Protein AF-A0A7J5EFV9-F1 (afdb_monomer_lite)

Secondary structure (DSSP, 8-state):
------------------TT------------------------------------------PPP-------------------------PPP----TTS-STTTT---SS-TTSSEEEEETTTSHHHHHHHHHHHHTT--EEEE-TT--GGG-S---GGG--TTTTTTEEEEEE--S-----S--HHHHHHHIIIIIHHHHHHHHH-TT-SEEEEEEEGGGS-S-SSSS--TTSPP---SHHHHHHHHHHHHHHHHTTT-GGGEEEEEE-EEE-TT-----HHHHHHHHHHTTPPP---S-TT----EEEHHHHHHHHHHTT-

pLDDT: mean 70.89, std 29.59, range [23.22, 98.44]

Structure (mmCIF, N/CA/C/O backbone):
data_AF-A0A7J5EFV9-F1
#
_entry.id   AF-A0A7J5EFV9-F1
#
loop_
_atom_site.group_PDB
_atom_site.id
_atom_site.type_symbol
_atom_site.label_atom_id
_atom_site.label_alt_id
_atom_site.label_comp_id
_atom_site.label_asym_id
_atom_site.label_entity_id
_atom_site.label_seq_id
_atom_site.pdbx_PDB_ins_code
_atom_site.Cartn_x
_atom_site.Cartn_y
_atom_site.Cartn_z
_atom_site.occupancy
_atom_site.B_iso_or_equiv
_atom_site.auth_seq_id
_atom_site.auth_comp_id
_atom_site.auth_asym_id
_atom_site.auth_atom_id
_atom_site.pdbx_PDB_model_num
ATOM 1 N N . MET A 1 1 ? 59.033 -12.690 -50.437 1.00 34.53 1 MET A N 1
ATOM 2 C CA . MET A 1 1 ? 58.945 -11.219 -50.334 1.00 34.53 1 MET A CA 1
ATOM 3 C C . MET A 1 1 ? 57.551 -10.913 -49.802 1.00 34.53 1 MET A C 1
ATOM 5 O O . MET A 1 1 ? 56.598 -11.152 -50.522 1.00 34.53 1 MET A O 1
ATOM 9 N N . THR A 1 2 ? 57.412 -10.892 -48.467 1.00 30.72 2 THR A N 1
ATOM 10 C CA . THR A 1 2 ? 57.305 -9.685 -47.590 1.00 30.72 2 THR A CA 1
ATOM 11 C C . THR A 1 2 ? 55.866 -9.156 -47.589 1.00 30.72 2 THR A C 1
ATOM 13 O O . THR A 1 2 ? 55.387 -8.820 -48.660 1.00 30.72 2 THR A O 1
ATOM 16 N N . THR A 1 3 ? 55.088 -9.050 -46.507 1.00 30.78 3 THR A N 1
ATOM 17 C CA . THR A 1 3 ? 55.238 -9.123 -45.027 1.00 30.78 3 THR A CA 1
ATOM 18 C C . THR A 1 3 ? 53.790 -9.151 -44.480 1.00 30.78 3 THR A C 1
ATOM 20 O O . THR A 1 3 ? 52.955 -8.432 -45.012 1.00 30.78 3 THR A O 1
ATOM 23 N N . SER A 1 4 ? 53.353 -10.089 -43.632 1.00 26.44 4 SER A N 1
ATOM 24 C CA . SER A 1 4 ? 53.429 -10.116 -42.155 1.00 26.44 4 SER A CA 1
ATOM 25 C C . SER A 1 4 ? 52.964 -8.845 -41.428 1.00 26.44 4 SER A C 1
ATOM 27 O O . SER A 1 4 ? 53.711 -7.872 -41.402 1.00 26.44 4 SER A O 1
ATOM 29 N N . THR A 1 5 ? 51.824 -8.937 -40.727 1.00 30.39 5 THR A N 1
ATOM 30 C CA . THR A 1 5 ? 51.759 -8.624 -39.286 1.00 30.39 5 THR A CA 1
ATOM 31 C C . THR A 1 5 ? 50.617 -9.389 -38.613 1.00 30.39 5 THR A C 1
ATOM 33 O O . THR A 1 5 ? 49.439 -9.155 -38.866 1.00 30.39 5 THR A O 1
ATOM 36 N N . ALA A 1 6 ? 51.004 -10.318 -37.740 1.00 29.59 6 ALA A N 1
ATOM 37 C CA . ALA A 1 6 ? 50.186 -10.847 -36.661 1.00 29.59 6 ALA A CA 1
ATOM 38 C C . ALA A 1 6 ? 50.220 -9.869 -35.473 1.00 29.59 6 ALA A C 1
ATOM 40 O O . ALA A 1 6 ? 51.238 -9.217 -35.241 1.00 29.59 6 ALA A O 1
ATOM 41 N N . GLY A 1 7 ? 49.138 -9.814 -34.700 1.00 26.78 7 GLY A N 1
ATOM 42 C CA . GLY A 1 7 ? 49.089 -9.166 -33.392 1.00 26.78 7 GLY A CA 1
ATOM 43 C C . GLY A 1 7 ? 48.225 -10.006 -32.463 1.00 26.78 7 GLY A C 1
ATOM 44 O O . GLY A 1 7 ? 47.054 -10.236 -32.750 1.00 26.78 7 GLY A O 1
ATOM 45 N N . ALA A 1 8 ? 48.831 -10.510 -31.393 1.00 26.72 8 ALA A N 1
ATOM 46 C CA . ALA A 1 8 ? 48.231 -11.407 -30.424 1.00 26.72 8 ALA A CA 1
ATOM 47 C C . ALA A 1 8 ? 48.329 -10.814 -29.004 1.00 26.72 8 ALA A C 1
ATOM 49 O O . ALA A 1 8 ? 49.346 -10.221 -28.660 1.00 26.72 8 ALA A O 1
ATOM 50 N N . VAL A 1 9 ? 47.300 -11.129 -28.205 1.00 27.39 9 VAL A N 1
ATOM 51 C CA . VAL A 1 9 ? 47.235 -11.297 -26.732 1.00 27.39 9 VAL A CA 1
ATOM 52 C C . VAL A 1 9 ? 47.120 -10.072 -25.797 1.00 27.39 9 VAL A C 1
ATOM 54 O O . VAL A 1 9 ? 47.835 -9.086 -25.920 1.00 27.39 9 VAL A O 1
ATOM 57 N N . MET A 1 10 ? 46.286 -10.313 -24.765 1.00 26.70 10 MET A N 1
ATOM 58 C CA . MET A 1 10 ? 46.045 -9.660 -23.459 1.00 26.70 10 MET A CA 1
ATOM 59 C C . MET A 1 10 ? 44.809 -8.748 -23.448 1.00 26.70 10 MET A C 1
ATOM 61 O O . MET A 1 10 ? 44.767 -7.773 -24.177 1.00 26.70 10 MET A O 1
ATOM 65 N N . GLY A 1 11 ? 43.727 -9.003 -22.705 1.00 24.50 11 GLY A N 1
ATOM 66 C CA . GLY A 1 11 ? 43.543 -9.811 -21.497 1.00 24.50 11 GLY A CA 1
ATOM 67 C C . GLY A 1 11 ? 43.400 -8.894 -20.277 1.00 24.50 11 GLY A C 1
ATOM 68 O O . GLY A 1 11 ? 44.349 -8.184 -19.970 1.00 24.50 11 GLY A O 1
ATOM 69 N N . ALA A 1 12 ? 42.249 -9.006 -19.596 1.00 24.23 12 ALA A N 1
ATOM 70 C CA . ALA A 1 12 ? 41.847 -8.374 -18.325 1.00 24.23 12 ALA A CA 1
ATOM 71 C C . ALA A 1 12 ? 41.363 -6.902 -18.440 1.00 24.23 12 ALA A C 1
ATOM 73 O O . ALA A 1 12 ? 41.952 -6.113 -19.162 1.00 24.23 12 ALA A O 1
ATOM 74 N N . GLU A 1 13 ? 40.265 -6.453 -17.824 1.00 26.19 13 GLU A N 1
ATOM 75 C CA . GLU A 1 13 ? 39.468 -6.993 -16.716 1.00 26.19 13 GLU A CA 1
ATOM 76 C C . GLU A 1 13 ? 37.965 -6.842 -17.007 1.00 26.19 13 GLU A C 1
ATOM 78 O O . GLU A 1 13 ? 37.475 -5.773 -17.369 1.00 26.19 13 GLU A O 1
ATOM 83 N N . VAL A 1 14 ? 37.235 -7.944 -16.839 1.00 29.83 14 VAL A N 1
ATOM 84 C CA . VAL A 1 14 ? 35.783 -7.943 -16.665 1.00 29.83 14 VAL A CA 1
ATOM 85 C C . VAL A 1 14 ? 35.555 -7.411 -15.256 1.00 29.83 14 VAL A C 1
ATOM 87 O O . VAL A 1 14 ? 35.911 -8.082 -14.294 1.00 29.83 14 VAL A O 1
ATOM 90 N N . GLY A 1 15 ? 35.052 -6.183 -15.138 1.00 25.31 15 GLY A N 1
ATOM 91 C CA . GLY A 1 15 ? 34.624 -5.654 -13.848 1.00 25.31 15 GLY A CA 1
ATOM 92 C C . GLY A 1 15 ? 33.458 -6.491 -13.332 1.00 25.31 15 GLY A C 1
ATOM 93 O O . GLY A 1 15 ? 32.477 -6.671 -14.054 1.00 25.31 15 GLY A O 1
ATOM 94 N N . ASP A 1 16 ? 33.612 -7.029 -12.124 1.00 24.08 16 ASP A N 1
ATOM 95 C CA . ASP A 1 16 ? 32.630 -7.869 -11.446 1.00 24.08 16 ASP A CA 1
ATOM 96 C C . ASP A 1 16 ? 31.229 -7.245 -11.493 1.00 24.08 16 ASP A C 1
ATOM 98 O O . ASP A 1 16 ? 31.008 -6.092 -11.114 1.00 24.08 16 ASP A O 1
ATOM 102 N N . VAL A 1 17 ? 30.281 -8.032 -11.995 1.00 30.45 17 VAL A N 1
ATOM 103 C CA . VAL A 1 17 ? 28.856 -7.716 -12.016 1.00 30.45 17 VAL A CA 1
ATOM 104 C C . VAL A 1 17 ? 28.254 -8.411 -10.804 1.00 30.45 17 VAL A C 1
ATOM 106 O O . VAL A 1 17 ? 28.266 -9.639 -10.741 1.00 30.45 17 VAL A O 1
ATOM 109 N N . ASP A 1 18 ? 27.747 -7.645 -9.839 1.00 28.31 18 ASP A N 1
ATOM 110 C CA . ASP A 1 18 ? 27.023 -8.221 -8.705 1.00 28.31 18 ASP A CA 1
ATOM 111 C C . ASP A 1 18 ? 25.786 -8.992 -9.200 1.00 28.31 18 ASP A C 1
ATOM 113 O O . ASP A 1 18 ? 25.039 -8.521 -10.068 1.00 28.31 18 ASP A O 1
ATOM 117 N N . ASP A 1 19 ? 25.554 -10.156 -8.586 1.00 29.72 19 ASP A N 1
ATOM 118 C CA . ASP A 1 19 ? 24.574 -11.217 -8.905 1.00 29.72 19 ASP A CA 1
ATOM 119 C C . ASP A 1 19 ? 23.086 -10.780 -8.829 1.00 29.72 19 ASP A C 1
ATOM 121 O O . ASP A 1 19 ? 22.167 -11.591 -8.791 1.00 29.72 19 ASP A O 1
ATOM 125 N N . ALA A 1 20 ? 22.824 -9.470 -8.796 1.00 39.41 20 ALA A N 1
ATOM 126 C CA . ALA A 1 20 ? 21.501 -8.865 -8.669 1.00 39.41 20 ALA A CA 1
ATOM 127 C C . ALA A 1 20 ? 21.038 -8.076 -9.911 1.00 39.41 20 ALA A C 1
ATOM 129 O O . ALA A 1 20 ? 19.895 -7.623 -9.930 1.00 39.41 20 ALA A O 1
ATOM 130 N N . GLY A 1 21 ? 21.873 -7.881 -10.942 1.00 32.38 21 GLY A N 1
ATOM 131 C CA . GLY A 1 21 ? 21.429 -7.423 -12.272 1.00 32.38 21 GLY A CA 1
ATOM 132 C C . GLY A 1 21 ? 20.578 -6.139 -12.330 1.00 32.38 21 GLY A C 1
ATOM 133 O O . GLY A 1 21 ? 19.683 -6.046 -13.173 1.00 32.38 21 GLY A O 1
ATOM 134 N N . ILE A 1 22 ? 20.811 -5.144 -11.459 1.00 45.72 22 ILE A N 1
ATOM 135 C CA . ILE A 1 22 ? 20.091 -3.853 -11.500 1.00 45.72 22 ILE A CA 1
ATOM 136 C C . ILE A 1 22 ? 21.089 -2.695 -11.646 1.00 45.72 22 ILE A C 1
ATOM 138 O O . ILE A 1 22 ? 21.987 -2.585 -10.812 1.00 45.72 22 ILE A O 1
ATOM 142 N N . PRO A 1 23 ? 20.935 -1.809 -12.653 1.00 30.33 23 PRO A N 1
ATOM 143 C CA . PRO A 1 23 ? 21.869 -0.712 -12.873 1.00 30.33 23 PRO A CA 1
ATOM 144 C C . PRO A 1 23 ? 21.823 0.316 -11.737 1.00 30.33 23 PRO A C 1
ATOM 146 O O . PRO A 1 23 ? 20.755 0.731 -11.280 1.00 30.33 23 PRO A O 1
ATOM 149 N N . VAL A 1 24 ? 23.017 0.725 -11.315 1.00 32.53 24 VAL A N 1
ATOM 150 C CA . VAL A 1 24 ? 23.292 1.836 -10.403 1.00 32.53 24 VAL A CA 1
ATOM 151 C C . VAL A 1 24 ? 23.526 3.063 -11.282 1.00 32.53 24 VAL A C 1
ATOM 153 O O . VAL A 1 24 ? 24.498 3.081 -12.033 1.00 32.53 24 VAL A O 1
ATOM 156 N N . ASP A 1 25 ? 22.647 4.067 -11.245 1.00 30.08 25 ASP A N 1
ATOM 157 C CA . ASP A 1 25 ? 22.908 5.307 -11.985 1.00 30.08 25 ASP A CA 1
ATOM 158 C C . ASP A 1 25 ? 23.877 6.191 -11.190 1.00 30.08 25 ASP A C 1
ATOM 160 O O . ASP A 1 25 ? 23.589 6.653 -10.082 1.00 30.08 25 ASP A O 1
ATOM 164 N N . MET A 1 26 ? 25.056 6.368 -11.785 1.00 27.56 26 MET A N 1
ATOM 165 C CA . MET A 1 26 ? 26.152 7.226 -11.355 1.00 27.56 26 MET A CA 1
ATOM 166 C C . MET A 1 26 ? 25.855 8.692 -11.674 1.00 27.56 26 MET A C 1
ATOM 168 O O . MET A 1 26 ? 25.306 9.044 -12.714 1.00 27.56 26 MET A O 1
ATOM 172 N N . ALA A 1 27 ? 26.255 9.552 -10.745 1.00 27.27 27 ALA A N 1
ATOM 173 C CA . ALA A 1 27 ? 26.079 10.991 -10.790 1.00 27.27 27 ALA A CA 1
ATOM 174 C C . ALA A 1 27 ? 26.977 11.715 -11.818 1.00 27.27 27 ALA A C 1
ATOM 176 O O . ALA A 1 27 ? 28.077 11.268 -12.134 1.00 27.27 27 ALA A O 1
ATOM 177 N N . SER A 1 28 ? 26.536 12.944 -12.129 1.00 25.64 28 SER A N 1
ATOM 178 C CA . SER A 1 28 ? 27.303 14.189 -12.362 1.00 25.64 28 SER A CA 1
ATOM 179 C C . SER A 1 28 ? 27.502 14.707 -13.793 1.00 25.64 28 SER A C 1
ATOM 181 O O . SER A 1 28 ? 28.091 14.051 -14.646 1.00 25.64 28 SER A O 1
ATOM 183 N N . SER A 1 29 ? 27.021 15.941 -14.014 1.00 25.80 29 SER A N 1
ATOM 184 C CA . SER A 1 29 ? 27.723 17.144 -14.532 1.00 25.80 29 SER A CA 1
ATOM 185 C C . SER A 1 29 ? 26.664 18.215 -14.886 1.00 25.80 29 SER A C 1
ATOM 187 O O . SER A 1 29 ? 25.607 17.864 -15.395 1.00 25.80 29 SER A O 1
ATOM 189 N N . ASP A 1 30 ? 26.804 19.525 -14.678 1.00 26.75 30 ASP A N 1
ATOM 190 C CA . ASP A 1 30 ? 27.668 20.381 -13.855 1.00 26.75 30 ASP A CA 1
ATOM 191 C C . ASP A 1 30 ? 27.093 21.827 -13.943 1.00 26.75 30 ASP A C 1
ATOM 193 O O . ASP A 1 30 ? 26.115 22.051 -14.656 1.00 26.75 30 ASP A O 1
ATOM 197 N N . GLU A 1 31 ? 27.753 22.781 -13.275 1.00 27.30 31 GLU A N 1
ATOM 198 C CA . GLU A 1 31 ? 27.528 24.246 -13.191 1.00 27.30 31 GLU A CA 1
ATOM 199 C C . GLU A 1 31 ? 26.569 24.702 -12.068 1.00 27.30 31 GLU A C 1
ATOM 201 O O . GLU A 1 31 ? 25.378 24.419 -12.072 1.00 27.30 31 GLU A O 1
ATOM 206 N N . GLY A 1 32 ? 26.967 25.439 -11.027 1.00 23.22 32 GLY A N 1
ATOM 207 C CA . GLY A 1 32 ? 28.199 26.168 -10.743 1.00 23.22 32 GLY A CA 1
ATOM 208 C C . GLY A 1 32 ? 27.843 27.597 -10.330 1.00 23.22 32 GLY A C 1
ATOM 209 O O . GLY A 1 32 ? 27.570 28.408 -11.198 1.00 23.22 32 GLY A O 1
ATOM 210 N N . ASP A 1 33 ? 27.864 27.928 -9.033 1.00 25.00 33 ASP A N 1
ATOM 211 C CA . ASP A 1 33 ? 28.336 29.252 -8.604 1.00 25.00 33 ASP A CA 1
ATOM 212 C C . ASP A 1 33 ? 28.781 29.268 -7.133 1.00 25.00 33 ASP A C 1
ATOM 214 O O . ASP A 1 33 ? 28.213 28.666 -6.222 1.00 25.00 33 ASP A O 1
ATOM 218 N N . SER A 1 34 ? 29.884 29.973 -6.979 1.00 26.31 34 SER A N 1
ATOM 219 C CA . SER A 1 34 ? 30.786 30.203 -5.875 1.00 26.31 34 SER A CA 1
ATOM 220 C C . SER A 1 34 ? 30.256 31.194 -4.829 1.00 26.31 34 SER A C 1
ATOM 222 O O . SER A 1 34 ? 29.587 32.170 -5.143 1.00 26.31 34 SER A O 1
ATOM 224 N N . GLY A 1 35 ? 30.617 31.005 -3.550 1.00 25.08 35 GLY A N 1
ATOM 225 C CA . GLY A 1 35 ? 30.158 31.935 -2.508 1.00 25.08 35 GLY A CA 1
ATOM 226 C C . GLY A 1 35 ? 30.716 31.761 -1.094 1.00 25.08 35 GLY A C 1
ATOM 227 O O . GLY A 1 35 ? 29.953 31.678 -0.143 1.00 25.08 35 GLY A O 1
ATOM 228 N N . ARG A 1 36 ? 32.048 31.706 -0.958 1.00 27.41 36 ARG A N 1
ATOM 229 C CA . ARG A 1 36 ? 32.878 32.057 0.225 1.00 27.41 36 ARG A CA 1
ATOM 230 C C . ARG A 1 36 ? 32.301 31.904 1.650 1.00 27.41 36 ARG A C 1
ATOM 232 O O . ARG A 1 36 ? 31.571 32.746 2.162 1.00 27.41 36 ARG A O 1
ATOM 239 N N . HIS A 1 37 ? 32.910 30.985 2.401 1.00 26.48 37 HIS A N 1
ATOM 240 C CA . HIS A 1 37 ? 33.096 31.103 3.851 1.00 26.48 37 HIS A CA 1
ATOM 241 C C . HIS A 1 37 ? 34.208 32.106 4.207 1.00 26.48 37 HIS A C 1
ATOM 243 O O . HIS A 1 37 ? 35.331 31.981 3.719 1.00 26.48 37 HIS A O 1
ATOM 249 N N . ARG A 1 38 ? 33.948 33.005 5.167 1.00 27.27 38 ARG A N 1
ATOM 250 C CA . ARG A 1 38 ? 34.954 33.457 6.147 1.00 27.27 38 ARG A CA 1
ATOM 251 C C . ARG A 1 38 ? 34.303 33.666 7.513 1.00 27.27 38 ARG A C 1
ATOM 253 O O . ARG A 1 38 ? 33.444 34.523 7.684 1.00 27.27 38 ARG A O 1
ATOM 260 N N . ARG A 1 39 ? 34.761 32.877 8.487 1.00 25.31 39 ARG A N 1
ATOM 261 C CA . ARG A 1 39 ? 34.624 33.150 9.920 1.00 25.31 39 ARG A CA 1
ATOM 262 C C . ARG A 1 39 ? 35.611 34.257 10.286 1.00 25.31 39 ARG A C 1
ATOM 264 O O . ARG A 1 39 ? 36.769 34.166 9.890 1.00 25.31 39 ARG A O 1
ATOM 271 N N . HIS A 1 40 ? 35.193 35.226 11.092 1.00 27.62 40 HIS A N 1
ATOM 272 C CA . HIS A 1 40 ? 36.091 35.804 12.082 1.00 27.62 40 HIS A CA 1
ATOM 273 C C . HIS A 1 40 ? 35.334 36.228 13.339 1.00 27.62 40 HIS A C 1
ATOM 275 O O . HIS A 1 40 ? 34.294 36.877 13.305 1.00 27.62 40 HIS A O 1
ATOM 281 N N . ASP A 1 41 ? 35.920 35.749 14.421 1.00 27.56 41 ASP A N 1
ATOM 282 C CA . ASP A 1 41 ? 35.736 36.007 15.835 1.00 27.56 41 ASP A CA 1
ATOM 283 C C . ASP A 1 41 ? 35.643 37.504 16.176 1.00 27.56 41 ASP A C 1
ATOM 285 O O . ASP A 1 41 ? 36.400 38.286 15.600 1.00 27.56 41 ASP A O 1
ATOM 289 N N . GLN A 1 42 ? 34.773 37.879 17.126 1.00 27.50 42 GLN A N 1
ATOM 290 C CA . GLN A 1 42 ? 35.028 38.946 18.110 1.00 27.50 42 GLN A CA 1
ATOM 291 C C . GLN A 1 42 ? 33.871 39.134 19.114 1.00 27.50 42 GLN A C 1
ATOM 293 O O . GLN A 1 42 ? 32.730 39.467 18.795 1.00 27.50 42 GLN A O 1
ATOM 298 N N . ARG A 1 43 ? 34.230 38.974 20.383 1.00 24.05 43 ARG A N 1
ATOM 299 C CA . ARG A 1 43 ? 33.583 39.437 21.624 1.00 24.05 43 ARG A CA 1
ATOM 300 C C . ARG A 1 43 ? 34.742 40.013 22.484 1.00 24.05 43 ARG A C 1
ATOM 302 O O . ARG A 1 43 ? 35.860 39.564 22.234 1.00 24.05 43 ARG A O 1
ATOM 309 N N . PRO A 1 44 ? 34.561 40.872 23.528 1.00 39.38 44 PRO A N 1
ATOM 310 C CA . PRO A 1 44 ? 33.306 41.284 24.195 1.00 39.38 44 PRO A CA 1
ATOM 311 C C . PRO A 1 44 ? 33.229 42.723 24.852 1.00 39.38 44 PRO A C 1
ATOM 313 O O . PRO A 1 44 ? 34.235 43.400 25.014 1.00 39.38 44 PRO A O 1
ATOM 316 N N . ARG A 1 45 ? 32.032 43.037 25.421 1.00 27.52 45 ARG A N 1
ATOM 317 C CA . ARG A 1 45 ? 31.677 43.851 26.647 1.00 27.52 45 ARG A CA 1
ATOM 318 C C . ARG A 1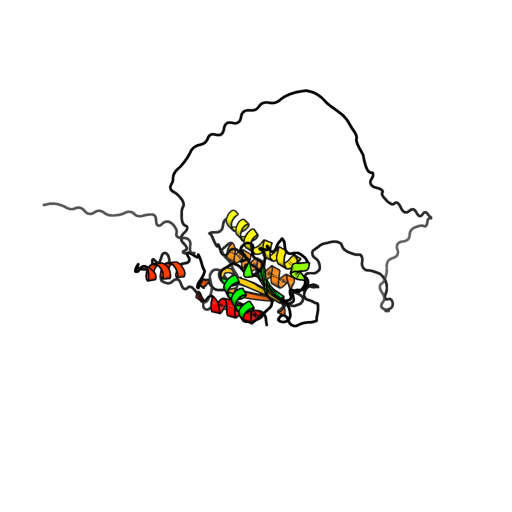 45 ? 31.622 45.404 26.598 1.00 27.52 45 ARG A C 1
ATOM 320 O O . ARG A 1 45 ? 32.336 45.990 25.802 1.00 27.52 45 ARG A O 1
ATOM 327 N N . PRO A 1 46 ? 30.968 46.088 27.586 1.00 38.78 46 PRO A N 1
ATOM 328 C CA . PRO A 1 46 ? 29.749 45.783 28.388 1.00 38.78 46 PRO A CA 1
ATOM 329 C C . PRO A 1 46 ? 28.797 47.003 28.616 1.00 38.78 46 PRO A C 1
ATOM 331 O O . PRO A 1 46 ? 29.174 48.142 28.372 1.00 38.78 46 PRO A O 1
ATOM 334 N N . GLY A 1 47 ? 27.617 46.794 29.237 1.00 25.56 47 GLY A N 1
ATOM 335 C CA . GLY A 1 47 ? 26.944 47.862 30.009 1.00 25.56 47 GLY A CA 1
ATOM 336 C C . GLY A 1 47 ? 25.454 47.681 30.356 1.00 25.56 47 GLY A C 1
ATOM 337 O O . GLY A 1 47 ? 24.623 47.782 29.470 1.00 25.56 47 GLY A O 1
ATOM 338 N N . ALA A 1 48 ? 25.172 47.510 31.663 1.00 29.48 48 ALA A N 1
ATOM 339 C CA . ALA A 1 48 ? 23.927 47.758 32.433 1.00 29.48 48 ALA A CA 1
ATOM 340 C C . ALA A 1 48 ? 22.607 47.076 31.978 1.00 29.48 48 ALA A C 1
ATOM 342 O O . ALA A 1 48 ? 22.149 47.247 30.865 1.00 29.48 48 ALA A O 1
ATOM 343 N N . GLY A 1 49 ? 21.844 46.320 32.774 1.00 26.33 49 GLY A N 1
ATOM 344 C CA . GLY A 1 49 ? 21.726 46.203 34.223 1.00 26.33 49 GLY A CA 1
ATOM 345 C C . GLY A 1 49 ? 20.268 46.453 34.629 1.00 26.33 49 GLY A C 1
ATOM 346 O O . GLY A 1 49 ? 19.818 47.586 34.525 1.00 26.33 49 GLY A O 1
ATOM 347 N N . ARG A 1 50 ? 19.542 45.433 35.121 1.00 29.94 50 ARG A N 1
ATOM 348 C CA . ARG A 1 50 ? 18.550 45.527 36.221 1.00 29.94 50 ARG A CA 1
ATOM 349 C C . ARG A 1 50 ? 17.961 44.154 36.578 1.00 29.94 50 ARG A C 1
ATOM 351 O O . ARG A 1 50 ? 17.913 43.235 35.775 1.00 29.94 50 ARG A O 1
ATOM 358 N N . ARG A 1 51 ? 17.635 44.045 37.866 1.00 28.23 51 ARG A N 1
ATOM 359 C CA . ARG A 1 51 ? 17.458 42.853 38.711 1.00 28.23 51 ARG A CA 1
ATOM 360 C C . ARG A 1 51 ? 16.013 42.334 38.747 1.00 28.23 51 ARG A C 1
ATOM 362 O O . ARG A 1 51 ? 15.101 43.135 38.570 1.00 28.23 51 ARG A O 1
ATOM 369 N N . ARG A 1 52 ? 15.880 41.077 39.220 1.00 28.80 52 ARG A N 1
ATOM 370 C CA . ARG A 1 52 ? 14.859 40.447 40.121 1.00 28.80 52 ARG A CA 1
ATOM 371 C C . ARG A 1 52 ? 14.372 39.117 39.529 1.00 28.80 52 ARG A C 1
ATOM 373 O O . ARG A 1 52 ? 14.165 39.049 38.332 1.00 28.80 52 ARG A O 1
ATOM 380 N N . SER A 1 53 ? 14.110 38.032 40.247 1.00 28.44 53 SER A N 1
ATOM 381 C CA . SER A 1 53 ? 14.407 37.524 41.595 1.00 28.44 53 SER A CA 1
ATOM 382 C C . SER A 1 53 ? 13.975 36.048 41.572 1.00 28.44 53 SER A C 1
ATOM 384 O O . SER A 1 53 ? 12.961 35.721 40.959 1.00 28.44 53 SER A O 1
ATOM 386 N N . LEU A 1 54 ? 14.742 35.165 42.213 1.00 26.19 54 LEU A N 1
ATOM 387 C CA . LEU A 1 54 ? 14.469 33.731 42.316 1.00 26.19 54 LEU A CA 1
ATOM 388 C C . LEU A 1 54 ? 13.129 33.431 43.006 1.00 26.19 54 LEU A C 1
ATOM 390 O O . LEU A 1 54 ? 12.866 33.936 44.095 1.00 26.19 54 LEU A O 1
ATOM 394 N N . VAL A 1 55 ? 12.352 32.511 42.428 1.00 29.73 55 VAL A N 1
ATOM 395 C CA . VAL A 1 55 ? 11.298 31.770 43.135 1.00 29.73 55 VAL A CA 1
ATOM 396 C C . VAL A 1 55 ? 11.597 30.280 43.009 1.00 29.73 55 VAL A C 1
ATOM 398 O O . VAL A 1 55 ? 11.311 29.643 42.000 1.00 29.73 55 VAL A O 1
ATOM 401 N N . ALA A 1 56 ? 12.187 29.726 44.066 1.00 28.38 56 ALA A N 1
ATOM 402 C CA . ALA A 1 56 ? 12.278 28.292 44.283 1.00 28.38 56 ALA A CA 1
ATOM 403 C C . ALA A 1 56 ? 10.920 27.788 44.796 1.00 28.38 56 ALA A C 1
ATOM 405 O O . ALA A 1 56 ? 10.484 28.172 45.884 1.00 28.38 56 ALA A O 1
ATOM 406 N N . ARG A 1 57 ? 10.244 26.914 44.042 1.00 30.66 57 ARG A N 1
ATOM 407 C CA . ARG A 1 57 ? 9.090 26.161 44.553 1.00 30.66 57 ARG A CA 1
ATOM 408 C C . ARG A 1 57 ? 9.509 24.736 44.898 1.00 30.66 57 ARG A C 1
ATOM 410 O O . ARG A 1 57 ? 9.905 23.940 44.055 1.00 30.66 57 ARG A O 1
ATOM 417 N N . ARG A 1 58 ? 9.441 24.488 46.206 1.00 27.78 58 ARG A N 1
ATOM 418 C CA . ARG A 1 58 ? 9.739 23.257 46.933 1.00 27.78 58 ARG A CA 1
ATOM 419 C C . ARG A 1 58 ? 8.923 22.069 46.413 1.00 27.78 58 ARG A C 1
ATOM 421 O O . ARG A 1 58 ? 7.702 22.159 46.307 1.00 27.78 58 ARG A O 1
ATOM 428 N N . ARG A 1 59 ? 9.599 20.933 46.221 1.00 28.66 59 ARG A N 1
ATOM 429 C CA . ARG A 1 59 ? 8.986 19.598 46.235 1.00 28.66 59 ARG A CA 1
ATOM 430 C C . ARG A 1 59 ? 8.481 19.327 47.657 1.00 28.66 59 ARG A C 1
ATOM 432 O O . ARG A 1 59 ? 9.271 19.367 48.597 1.00 28.66 59 ARG A O 1
ATOM 439 N N . ARG A 1 60 ? 7.178 19.091 47.825 1.00 26.73 60 ARG A N 1
ATOM 440 C CA . ARG A 1 60 ? 6.617 18.527 49.061 1.00 26.73 60 ARG A CA 1
ATOM 441 C C . ARG A 1 60 ? 6.639 17.007 48.923 1.00 26.73 60 ARG A C 1
ATOM 443 O O . ARG A 1 60 ? 5.948 16.474 48.062 1.00 26.73 60 ARG A O 1
ATOM 450 N N . SER A 1 61 ? 7.445 16.335 49.742 1.00 27.02 61 SER A N 1
ATOM 451 C CA . SER A 1 61 ? 7.227 14.930 50.073 1.00 27.02 61 SER A CA 1
ATOM 452 C C . SER A 1 61 ? 6.117 14.866 51.123 1.00 27.02 61 SER A C 1
ATOM 454 O O . SER A 1 61 ? 6.137 15.600 52.111 1.00 27.02 61 SER A O 1
ATOM 456 N N . CYS A 1 62 ? 5.120 14.018 50.889 1.00 24.11 62 CYS A N 1
ATOM 457 C CA . CYS A 1 62 ? 4.173 13.619 51.919 1.00 24.11 62 CYS A CA 1
ATOM 458 C C . CYS A 1 62 ? 4.791 12.443 52.675 1.00 24.11 62 CYS A C 1
ATOM 460 O O . CYS A 1 62 ? 4.834 11.324 52.172 1.00 24.11 62 CYS A O 1
ATOM 462 N N . LEU A 1 63 ? 5.310 12.737 53.865 1.00 26.25 63 LEU A N 1
ATOM 463 C CA . LEU A 1 63 ? 5.558 11.759 54.916 1.00 26.25 63 LEU A CA 1
ATOM 464 C C . LEU A 1 63 ? 4.213 11.460 55.587 1.00 26.25 63 LEU A C 1
ATOM 466 O O . LEU A 1 63 ? 3.553 12.377 56.072 1.00 26.25 63 LEU A O 1
ATOM 470 N N . LEU A 1 64 ? 3.821 10.189 55.602 1.00 27.69 64 LEU A N 1
ATOM 471 C CA . LEU A 1 64 ? 2.832 9.660 56.533 1.00 27.69 64 LEU A CA 1
ATOM 472 C C . LEU A 1 64 ? 3.601 8.913 57.621 1.00 27.69 64 LEU A C 1
ATOM 474 O O . LEU A 1 64 ? 4.343 7.973 57.346 1.00 27.69 64 LEU A O 1
ATOM 478 N N . THR A 1 65 ? 3.453 9.405 58.842 1.00 24.69 65 THR A N 1
ATOM 479 C CA . THR A 1 65 ? 3.933 8.817 60.089 1.00 24.69 65 THR A CA 1
ATOM 480 C C . THR A 1 65 ? 2.965 7.746 60.580 1.00 24.69 65 THR A C 1
ATOM 482 O O . THR A 1 65 ? 1.759 7.987 60.605 1.00 24.69 65 THR A O 1
ATOM 485 N N . SER A 1 66 ? 3.499 6.643 61.096 1.00 29.05 66 SER A N 1
ATOM 486 C CA . SER A 1 66 ? 2.918 5.950 62.249 1.00 29.05 66 SER A CA 1
ATOM 487 C C . SER A 1 66 ? 4.016 5.174 62.982 1.00 29.05 66 SER A C 1
ATOM 489 O O . SER A 1 66 ? 4.564 4.216 62.437 1.00 29.05 66 SER A O 1
ATOM 491 N N . ASP A 1 67 ? 4.318 5.605 64.208 1.00 26.12 67 ASP A N 1
ATOM 492 C CA . ASP A 1 67 ? 4.911 4.781 65.271 1.00 26.12 67 ASP A CA 1
ATOM 493 C C . ASP A 1 67 ? 3.914 3.640 65.617 1.00 26.12 67 ASP A C 1
ATOM 495 O O . ASP A 1 67 ? 2.716 3.792 65.397 1.00 26.12 67 ASP A O 1
ATOM 499 N N . SER A 1 68 ? 4.248 2.463 66.152 1.00 27.27 68 SER A N 1
ATOM 500 C CA . SER A 1 68 ? 5.233 2.117 67.178 1.00 27.27 68 SER A CA 1
ATOM 501 C C . SER A 1 68 ? 5.360 0.582 67.335 1.00 27.27 68 SER A C 1
ATOM 503 O O . SER A 1 68 ? 4.472 -0.171 66.944 1.00 27.27 68 SER A O 1
ATOM 505 N N . ALA A 1 69 ? 6.441 0.185 68.024 1.00 29.25 69 ALA A N 1
ATOM 506 C CA . ALA A 1 69 ? 6.586 -0.970 68.931 1.00 29.25 69 ALA A CA 1
ATOM 507 C C . ALA A 1 69 ? 6.874 -2.393 68.377 1.00 29.25 69 ALA A C 1
ATOM 509 O O . ALA A 1 69 ? 5.983 -3.181 68.097 1.00 29.25 69 ALA A O 1
ATOM 510 N N . GLY A 1 70 ? 8.174 -2.735 68.368 1.00 26.12 70 GLY A N 1
ATOM 511 C CA . GLY A 1 70 ? 8.796 -3.778 69.211 1.00 26.12 70 GLY A CA 1
ATOM 512 C C . GLY A 1 70 ? 8.375 -5.255 69.087 1.00 26.12 70 GLY A C 1
ATOM 513 O O . GLY A 1 70 ? 7.269 -5.624 69.457 1.00 26.12 70 GLY A O 1
ATOM 514 N N . GLY A 1 71 ? 9.327 -6.144 68.760 1.00 25.42 71 GLY A N 1
ATOM 515 C CA . GLY A 1 71 ? 9.199 -7.578 69.075 1.00 25.42 71 GLY A CA 1
ATOM 516 C C . GLY A 1 71 ? 10.116 -8.519 68.286 1.00 25.42 71 GLY A C 1
ATOM 517 O O . GLY A 1 71 ? 10.217 -8.428 67.076 1.00 25.42 71 GLY A O 1
ATOM 518 N N . SER A 1 72 ? 10.798 -9.416 68.995 1.00 26.73 72 SER A N 1
ATOM 519 C CA . SER A 1 72 ? 11.947 -10.235 68.577 1.00 26.73 72 SER A CA 1
ATOM 520 C C . SER A 1 72 ? 11.697 -11.345 67.530 1.00 26.73 72 SER A C 1
ATOM 522 O O . SER A 1 72 ? 10.597 -11.857 67.354 1.00 26.73 72 SER A O 1
ATOM 524 N N . LYS A 1 73 ? 12.817 -11.748 66.914 1.00 27.81 73 LYS A N 1
ATOM 525 C CA . LYS A 1 73 ? 13.113 -12.876 66.008 1.00 27.81 73 LYS A CA 1
ATOM 526 C C . LYS A 1 73 ? 12.295 -14.161 66.230 1.00 27.81 73 LYS A C 1
ATOM 528 O O . LYS A 1 73 ? 12.237 -14.653 67.354 1.00 27.81 73 LYS A O 1
ATOM 533 N N . LYS A 1 74 ? 11.912 -14.823 65.124 1.00 26.52 74 LYS A N 1
ATOM 534 C CA . LYS A 1 74 ? 12.195 -16.254 64.854 1.00 26.52 74 LYS A CA 1
ATOM 535 C C . LYS A 1 74 ? 11.821 -16.658 63.420 1.00 26.52 74 LYS A C 1
ATOM 537 O O . LYS A 1 74 ? 10.700 -16.463 62.972 1.00 26.52 74 LYS A O 1
ATOM 542 N N . THR A 1 75 ? 12.792 -17.250 62.734 1.00 25.73 75 THR A N 1
ATOM 543 C CA . THR A 1 75 ? 12.660 -17.945 61.451 1.00 25.73 75 THR A CA 1
ATOM 544 C C . THR A 1 75 ? 11.988 -19.299 61.677 1.00 25.73 75 THR A C 1
ATOM 546 O O . THR A 1 75 ? 12.476 -20.085 62.488 1.00 25.73 75 THR A O 1
ATOM 549 N N . GLN A 1 76 ? 10.917 -19.600 60.943 1.00 27.12 76 GLN A N 1
ATOM 550 C CA . GLN A 1 76 ? 10.413 -20.963 60.769 1.00 27.12 76 GLN A CA 1
ATOM 551 C C . GLN A 1 76 ? 9.930 -21.152 59.328 1.00 27.12 76 GLN A C 1
ATOM 553 O O . GLN A 1 76 ? 9.191 -20.337 58.783 1.00 27.12 76 GLN A O 1
ATOM 558 N N . ILE A 1 77 ? 10.422 -22.224 58.716 1.00 25.91 77 ILE A N 1
ATOM 559 C CA . ILE A 1 77 ? 10.098 -22.715 57.376 1.00 25.91 77 ILE A CA 1
ATOM 560 C C . ILE A 1 77 ? 9.110 -23.889 57.553 1.00 25.91 77 ILE A C 1
ATOM 562 O O . ILE A 1 77 ? 9.178 -24.567 58.578 1.00 25.91 77 ILE A O 1
ATOM 566 N N . ILE A 1 78 ? 8.336 -24.185 56.489 1.00 26.89 78 ILE A N 1
ATOM 567 C CA . ILE A 1 78 ? 7.608 -25.444 56.154 1.00 26.89 78 ILE A CA 1
ATOM 568 C C . ILE A 1 78 ? 6.096 -25.437 56.532 1.00 26.89 78 ILE A C 1
ATOM 570 O O . ILE A 1 78 ? 5.775 -24.990 57.627 1.00 26.89 78 ILE A O 1
ATOM 574 N N . PRO A 1 79 ? 5.141 -26.019 55.750 1.00 30.33 79 PRO A N 1
ATOM 575 C CA . PRO A 1 79 ? 5.017 -26.254 54.297 1.00 30.33 79 PRO A CA 1
ATOM 576 C C . PRO A 1 79 ? 3.672 -25.764 53.684 1.00 30.33 79 PRO A C 1
ATOM 578 O O . PRO A 1 79 ? 2.706 -25.434 54.365 1.00 30.33 79 PRO A O 1
ATOM 581 N N . ARG A 1 80 ? 3.583 -25.822 52.346 1.00 31.14 80 ARG A N 1
ATOM 582 C CA . ARG A 1 80 ? 2.351 -25.674 51.546 1.00 31.14 80 ARG A CA 1
ATOM 583 C C . ARG A 1 80 ? 1.336 -26.786 51.854 1.00 31.14 80 ARG A C 1
ATOM 585 O O . ARG A 1 80 ? 1.664 -27.957 51.688 1.00 31.14 80 ARG A O 1
ATOM 592 N N . THR A 1 81 ? 0.083 -26.424 52.138 1.00 29.14 81 THR A N 1
ATOM 593 C CA . THR A 1 81 ? -1.093 -27.292 51.930 1.00 29.14 81 THR A CA 1
ATOM 594 C C . THR A 1 81 ? -2.278 -26.499 51.365 1.00 29.14 81 THR A C 1
ATOM 596 O O . THR A 1 81 ? -2.281 -25.272 51.335 1.00 29.14 81 THR A O 1
ATOM 599 N N . LYS A 1 82 ? -3.196 -27.244 50.750 1.00 27.83 82 LYS A N 1
ATOM 600 C CA . LYS A 1 82 ? -4.103 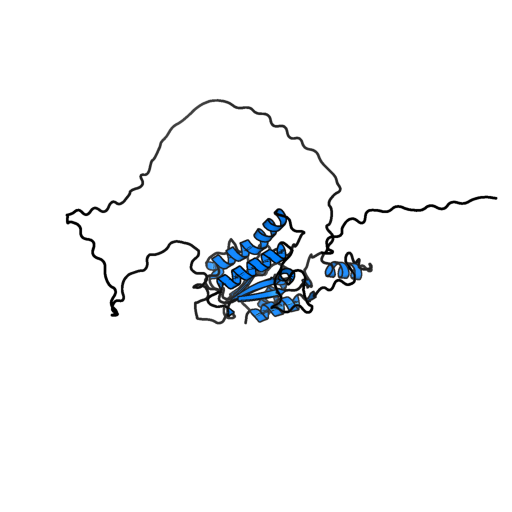-26.870 49.660 1.00 27.83 82 LYS A CA 1
ATOM 601 C C . LYS A 1 82 ? -5.331 -26.050 50.091 1.00 27.83 82 LYS A C 1
ATOM 603 O O . LYS A 1 82 ? -5.924 -26.331 51.117 1.00 27.83 82 LYS A O 1
ATOM 608 N N . SER A 1 83 ? -5.777 -25.214 49.145 1.00 31.52 83 SER A N 1
ATOM 609 C CA . SER A 1 83 ? -7.177 -24.941 48.764 1.00 31.52 83 SER A CA 1
ATOM 610 C C . SER A 1 83 ? -8.143 -24.369 49.807 1.00 31.52 83 SER A C 1
ATOM 612 O O . SER A 1 83 ? -8.635 -25.113 50.639 1.00 31.52 83 SER A O 1
ATOM 614 N N . THR A 1 84 ? -8.614 -23.140 49.556 1.00 28.78 84 THR A N 1
ATOM 615 C CA . THR A 1 84 ? -10.057 -22.821 49.440 1.00 28.78 84 THR A CA 1
ATOM 616 C C . THR A 1 84 ? -10.249 -21.448 48.785 1.00 28.78 84 THR A C 1
ATOM 618 O O . THR A 1 84 ? -9.556 -20.492 49.123 1.00 28.78 84 THR A O 1
ATOM 621 N N . ARG A 1 85 ? -11.195 -21.352 47.838 1.00 36.66 85 ARG A N 1
ATOM 622 C CA . ARG A 1 85 ? -11.732 -20.089 47.295 1.00 36.66 85 ARG A CA 1
ATOM 623 C C . ARG A 1 85 ? -12.383 -19.280 48.417 1.00 36.66 85 ARG A C 1
ATOM 625 O O . ARG A 1 85 ? -13.196 -19.881 49.100 1.00 36.66 85 ARG A O 1
ATOM 632 N N . VAL A 1 86 ? -12.146 -17.965 48.487 1.00 29.62 86 VAL A N 1
ATOM 633 C CA . VAL A 1 86 ? -13.135 -16.879 48.710 1.00 29.62 86 VAL A CA 1
ATOM 634 C C . VAL A 1 86 ? -12.446 -15.547 48.366 1.00 29.62 86 VAL A C 1
ATOM 636 O O . VAL A 1 86 ? -11.295 -15.350 48.738 1.00 29.62 86 VAL A O 1
ATOM 639 N N . GLY A 1 87 ? -13.160 -14.622 47.713 1.00 26.11 87 GLY A N 1
ATOM 640 C CA . GLY A 1 87 ? -12.915 -13.186 47.903 1.00 26.11 87 GLY A CA 1
ATOM 641 C C . GLY A 1 87 ? -12.661 -12.386 46.632 1.00 26.11 87 GLY A C 1
ATOM 642 O O . GLY A 1 87 ? -11.520 -12.127 46.267 1.00 26.11 87 GLY A O 1
ATOM 643 N N . ALA A 1 88 ? -13.735 -11.915 45.999 1.00 41.16 88 ALA A N 1
ATOM 644 C CA . ALA A 1 88 ? -13.660 -10.674 45.246 1.00 41.16 88 ALA A CA 1
ATOM 645 C C . ALA A 1 88 ? -13.347 -9.535 46.228 1.00 41.16 88 ALA A C 1
ATOM 647 O O . ALA A 1 88 ? -14.092 -9.374 47.186 1.00 41.16 88 ALA A O 1
ATOM 648 N N . THR A 1 89 ? -12.250 -8.809 45.994 1.00 31.97 89 THR A N 1
ATOM 649 C CA . THR A 1 89 ? -12.043 -7.354 46.171 1.00 31.97 89 THR A CA 1
ATOM 650 C C . THR A 1 89 ? -10.543 -7.072 46.224 1.00 31.97 89 THR A C 1
ATOM 652 O O . THR A 1 89 ? -9.857 -7.654 47.056 1.00 31.97 89 THR A O 1
ATOM 655 N N . ALA A 1 90 ? -10.075 -6.150 45.379 1.00 29.59 90 ALA A N 1
ATOM 656 C CA . ALA A 1 90 ? -9.036 -5.139 45.639 1.00 29.59 90 ALA A CA 1
ATOM 657 C C . ALA A 1 90 ? -8.286 -4.828 44.337 1.00 29.59 90 ALA A C 1
ATOM 659 O O . ALA A 1 90 ? -7.778 -5.718 43.661 1.00 29.59 90 ALA A O 1
ATOM 660 N N . GLY A 1 91 ? -8.278 -3.544 43.977 1.00 39.50 91 GLY A N 1
ATOM 661 C CA . GLY A 1 91 ? -7.786 -3.030 42.708 1.00 39.50 91 GLY A CA 1
ATOM 662 C C . GLY A 1 91 ? -6.362 -3.459 42.365 1.00 39.50 91 GLY A C 1
ATOM 663 O O . GLY A 1 91 ? -5.447 -3.378 43.183 1.00 39.50 91 GLY A O 1
ATOM 664 N N . SER A 1 92 ? -6.169 -3.848 41.108 1.00 33.47 92 SER A N 1
ATOM 665 C CA . SER A 1 92 ? -4.835 -3.950 40.532 1.00 33.47 92 SER A CA 1
ATOM 666 C C . SER A 1 92 ? -4.234 -2.542 40.381 1.00 33.47 92 SER A C 1
ATOM 668 O O . SER A 1 92 ? -4.940 -1.634 39.924 1.00 33.47 92 SER A O 1
ATOM 670 N N . PRO A 1 93 ? -2.949 -2.331 40.718 1.00 38.31 93 PRO A N 1
ATOM 671 C CA . PRO A 1 93 ? -2.309 -1.024 40.624 1.00 38.31 93 PRO A CA 1
ATOM 672 C C . PRO A 1 93 ? -2.314 -0.526 39.176 1.00 38.31 93 PRO A C 1
ATOM 674 O O . PRO A 1 93 ? -1.929 -1.252 38.259 1.00 38.31 93 PRO A O 1
ATOM 677 N N . ARG A 1 94 ? -2.733 0.728 38.975 1.00 40.53 94 ARG A N 1
ATOM 678 C CA . ARG A 1 94 ? -2.661 1.426 37.685 1.00 40.53 94 ARG A CA 1
ATOM 679 C C . ARG A 1 94 ? -1.195 1.526 37.256 1.00 40.53 94 ARG A C 1
ATOM 681 O O . ARG A 1 94 ? -0.413 2.226 37.896 1.00 40.53 94 ARG A O 1
ATOM 688 N N . CYS A 1 95 ? -0.830 0.820 36.191 1.00 32.72 95 CYS A N 1
ATOM 689 C CA . CYS A 1 95 ? 0.498 0.897 35.589 1.00 32.72 95 CYS A CA 1
ATOM 690 C C . CYS A 1 95 ? 0.492 1.985 34.492 1.00 32.72 95 CYS A C 1
ATOM 692 O O . CYS A 1 95 ? -0.373 1.919 33.619 1.00 32.72 95 CYS A O 1
ATOM 694 N N . PRO A 1 96 ? 1.389 2.990 34.510 1.00 42.03 96 PRO A N 1
ATOM 695 C CA . PRO A 1 96 ? 1.269 4.185 33.672 1.00 42.03 96 PRO A CA 1
ATOM 696 C C . PRO A 1 96 ? 2.140 4.160 32.395 1.00 42.03 96 PRO A C 1
ATOM 698 O O . PRO A 1 96 ? 2.696 5.190 32.026 1.00 42.03 96 PRO A O 1
ATOM 701 N N . CYS A 1 97 ? 2.301 3.021 31.706 1.00 34.53 97 CYS A N 1
ATOM 702 C CA . CYS A 1 97 ? 3.176 2.925 30.523 1.00 34.53 97 CYS A CA 1
ATOM 703 C C . CYS A 1 97 ? 2.444 2.543 29.218 1.00 34.53 97 CYS A C 1
ATOM 705 O O . CYS A 1 97 ? 1.672 1.590 29.143 1.00 34.53 97 CYS A O 1
ATOM 707 N N . ALA A 1 98 ? 2.732 3.320 28.172 1.00 42.38 98 ALA A N 1
ATOM 708 C CA . ALA A 1 98 ? 2.011 3.483 26.908 1.00 42.38 98 ALA A CA 1
ATOM 709 C C . ALA A 1 98 ? 2.087 2.320 25.889 1.00 42.38 98 ALA A C 1
ATOM 711 O O . ALA A 1 98 ? 1.968 2.554 24.691 1.00 42.38 98 ALA A O 1
ATOM 712 N N . LEU A 1 99 ? 2.284 1.070 26.318 1.00 42.75 99 LEU A N 1
ATOM 713 C CA . LEU A 1 99 ? 2.541 -0.044 25.387 1.00 42.75 99 LEU A CA 1
ATOM 714 C C . LEU A 1 99 ? 1.705 -1.306 25.620 1.00 42.75 99 LEU A C 1
ATOM 716 O O . LEU A 1 99 ? 1.910 -2.292 24.917 1.00 42.75 99 LEU A O 1
ATOM 720 N N . ARG A 1 100 ? 0.765 -1.323 26.577 1.00 38.38 100 ARG A N 1
ATOM 721 C CA . ARG A 1 100 ? 0.155 -2.599 26.985 1.00 38.38 100 ARG A CA 1
ATOM 722 C C . ARG A 1 100 ? -1.126 -3.049 26.297 1.00 38.38 100 ARG A C 1
ATOM 724 O O . ARG A 1 100 ? -1.458 -4.213 26.446 1.00 38.38 100 ARG A O 1
ATOM 731 N N . ASP A 1 101 ? -1.781 -2.238 25.481 1.00 44.94 101 ASP A N 1
ATOM 732 C CA . ASP A 1 101 ? -3.094 -2.631 24.961 1.00 44.94 101 ASP A CA 1
ATOM 733 C C . ASP A 1 101 ? -3.200 -2.482 23.449 1.00 44.94 101 ASP A C 1
ATOM 735 O O . ASP A 1 101 ? -4.075 -1.782 22.972 1.00 44.94 101 ASP A O 1
ATOM 739 N N . VAL A 1 102 ? -2.332 -3.114 22.657 1.00 46.47 102 VAL A N 1
ATOM 740 C CA . VAL A 1 102 ? -2.687 -3.336 21.237 1.00 46.47 102 VAL A CA 1
ATOM 741 C C . VAL A 1 102 ? -3.686 -4.500 21.113 1.00 46.47 102 VAL A C 1
ATOM 743 O O . VAL A 1 102 ? -4.582 -4.480 20.283 1.00 46.47 102 VAL A O 1
ATOM 746 N N . ALA A 1 103 ? -3.644 -5.453 22.051 1.00 41.44 103 ALA A N 1
ATOM 747 C CA . ALA A 1 103 ? -4.572 -6.584 22.103 1.00 41.44 103 ALA A CA 1
ATOM 748 C C . ALA A 1 103 ? -6.000 -6.220 22.570 1.00 41.44 103 ALA A C 1
ATOM 750 O O . ALA A 1 103 ? -6.961 -6.860 22.149 1.00 41.44 103 ALA A O 1
ATOM 751 N N . CYS A 1 104 ? -6.155 -5.209 23.438 1.00 40.53 104 CYS A N 1
ATOM 752 C CA . CYS A 1 104 ? -7.462 -4.749 23.945 1.00 40.53 104 CYS A CA 1
ATOM 753 C C . CYS A 1 104 ? -8.226 -3.899 22.910 1.00 40.53 104 CYS A C 1
ATOM 755 O O . CYS A 1 104 ? -9.446 -3.775 22.947 1.00 40.53 104 CYS A O 1
ATOM 757 N N . VAL A 1 105 ? -7.487 -3.340 21.958 1.00 48.66 105 VAL A N 1
ATOM 758 C CA . VAL A 1 105 ? -7.936 -2.365 20.961 1.00 48.66 105 VAL A CA 1
ATOM 759 C C . VAL A 1 105 ? -8.880 -2.955 19.921 1.00 48.66 105 VAL A C 1
ATOM 761 O O . VAL A 1 105 ? -9.898 -2.364 19.575 1.00 48.66 105 VAL A O 1
ATOM 764 N N . LEU A 1 106 ? -8.604 -4.179 19.492 1.00 52.44 106 LEU A N 1
ATOM 765 C CA . LEU A 1 106 ? -9.417 -4.848 18.483 1.00 52.44 106 LEU A CA 1
ATOM 766 C C . LEU A 1 106 ? -10.655 -5.547 19.098 1.00 52.44 106 LEU A C 1
ATOM 768 O O . LEU A 1 106 ? -11.530 -6.024 18.380 1.00 52.44 106 LEU A O 1
ATOM 772 N N . ALA A 1 107 ? -10.761 -5.614 20.433 1.00 46.50 107 ALA A N 1
ATOM 773 C CA . ALA A 1 107 ? -11.670 -6.524 21.141 1.00 46.50 107 ALA A CA 1
ATOM 774 C C . ALA A 1 107 ? -13.120 -6.021 21.341 1.00 46.50 107 ALA A C 1
ATOM 776 O O . ALA A 1 107 ? -13.926 -6.723 21.959 1.00 46.50 107 ALA A O 1
ATOM 777 N N . SER A 1 108 ? -13.505 -4.837 20.844 1.00 46.50 108 SER A N 1
ATOM 778 C CA . SER A 1 108 ? -14.864 -4.306 21.070 1.00 46.50 108 SER A CA 1
ATOM 779 C C . SER A 1 108 ? -15.884 -4.769 20.009 1.00 46.50 108 SER A C 1
ATOM 781 O O . SER A 1 108 ? -15.886 -4.327 18.856 1.00 46.50 108 SER A O 1
ATOM 783 N N . ARG A 1 109 ? -16.797 -5.666 20.413 1.00 50.12 109 ARG A N 1
ATOM 784 C CA . ARG A 1 109 ? -17.965 -6.123 19.632 1.00 50.12 109 ARG A CA 1
ATOM 785 C C . ARG A 1 109 ? -19.081 -5.064 19.603 1.00 50.12 109 ARG A C 1
ATOM 787 O O . ARG A 1 109 ? -19.669 -4.806 20.647 1.00 50.12 109 ARG A O 1
ATOM 794 N N . ALA A 1 110 ? -19.370 -4.521 18.411 1.00 48.28 110 ALA A N 1
ATOM 795 C CA . ALA A 1 110 ? -20.695 -4.177 17.842 1.00 48.28 110 ALA A CA 1
ATOM 796 C C . ALA A 1 110 ? -20.514 -3.294 16.578 1.00 48.28 110 ALA A C 1
ATOM 798 O O . ALA A 1 110 ? -19.974 -2.193 16.687 1.00 48.28 110 ALA A O 1
ATOM 799 N N . MET A 1 111 ? -20.977 -3.790 15.421 1.00 47.06 111 MET A N 1
ATOM 800 C CA . MET A 1 111 ? -20.892 -3.317 14.013 1.00 47.06 111 MET A CA 1
ATOM 801 C C . MET A 1 111 ? -19.888 -4.123 13.139 1.00 47.06 111 MET A C 1
ATOM 803 O O . MET A 1 111 ? -18.744 -4.342 13.552 1.00 47.06 111 MET A O 1
ATOM 807 N N . PRO A 1 112 ? -20.285 -4.618 11.957 1.00 57.47 112 PRO A N 1
ATOM 808 C CA . PRO A 1 112 ? -19.385 -5.242 10.993 1.00 57.47 112 PRO A CA 1
ATOM 809 C C . PRO A 1 112 ? -18.387 -4.205 10.413 1.00 57.47 112 PRO A C 1
ATOM 811 O O . PRO A 1 112 ? -18.605 -2.995 10.531 1.00 57.47 112 PRO A O 1
ATOM 814 N N . PRO A 1 113 ? -17.216 -4.637 9.901 1.00 57.84 113 PRO A N 1
ATOM 815 C CA . PRO A 1 113 ? -16.123 -3.742 9.491 1.00 57.84 113 PRO A CA 1
ATOM 816 C C . PRO A 1 113 ? -16.494 -2.766 8.360 1.00 57.84 113 PRO A C 1
ATOM 818 O O . PRO A 1 113 ? -15.811 -1.753 8.203 1.00 57.84 113 PRO A O 1
ATOM 821 N N . ASP A 1 114 ? -17.577 -3.040 7.636 1.00 60.34 114 ASP A N 1
ATOM 822 C CA . ASP A 1 114 ? -18.166 -2.257 6.549 1.00 60.34 114 ASP A CA 1
ATOM 823 C C . ASP A 1 114 ? -19.224 -1.223 6.980 1.00 60.34 114 ASP A C 1
ATOM 825 O O . ASP A 1 114 ? -19.590 -0.377 6.169 1.00 60.34 114 ASP A O 1
ATOM 829 N N . GLU A 1 115 ? -19.680 -1.235 8.237 1.00 69.75 115 GLU A N 1
ATOM 830 C CA . GLU A 1 115 ? -20.671 -0.275 8.761 1.00 69.75 115 GLU A CA 1
ATOM 831 C C . GLU A 1 115 ? -20.039 0.981 9.406 1.00 69.75 115 GLU A C 1
ATOM 833 O O . GLU A 1 115 ? -20.744 1.832 9.951 1.00 69.75 115 GLU A O 1
ATOM 838 N N . GLY A 1 116 ? -18.711 1.124 9.354 1.00 83.56 116 GLY A N 1
ATOM 839 C CA . GLY A 1 116 ? -17.987 2.304 9.839 1.00 83.56 116 GLY A CA 1
ATOM 840 C C . GLY A 1 116 ? -17.176 3.013 8.756 1.00 83.56 116 GLY A C 1
ATOM 841 O O . GLY A 1 116 ? -17.292 2.734 7.564 1.00 83.56 116 GLY A O 1
ATOM 842 N N . THR A 1 117 ? -16.337 3.958 9.175 1.00 93.88 117 THR A N 1
ATOM 843 C CA . THR A 1 117 ? -15.452 4.689 8.263 1.00 93.88 117 THR A CA 1
ATOM 844 C C . THR A 1 117 ? -14.218 3.853 7.932 1.00 93.88 117 THR A C 1
ATOM 846 O O . THR A 1 117 ? -13.533 3.341 8.824 1.00 93.88 117 THR A O 1
ATOM 849 N N . ILE A 1 118 ? -13.903 3.755 6.641 1.00 96.56 118 ILE A N 1
ATOM 850 C CA . ILE A 1 118 ? -12.675 3.140 6.138 1.00 96.56 118 ILE A CA 1
ATOM 851 C C . ILE A 1 118 ? -11.609 4.229 6.039 1.00 96.56 118 ILE A C 1
ATOM 853 O O . ILE A 1 118 ? -11.699 5.141 5.217 1.00 96.56 118 ILE A O 1
ATOM 857 N N . MET A 1 119 ? -10.580 4.145 6.874 1.00 97.56 119 MET A N 1
ATOM 858 C CA . MET A 1 119 ? -9.415 5.014 6.761 1.00 97.56 119 MET A CA 1
ATOM 859 C C . MET A 1 119 ? -8.477 4.482 5.680 1.00 97.56 119 MET A C 1
ATOM 861 O O . MET A 1 119 ? -8.043 3.335 5.755 1.00 97.56 119 MET A O 1
ATOM 865 N N . VAL A 1 120 ? -8.093 5.324 4.723 1.00 98.38 120 VAL A N 1
ATOM 866 C CA . VAL A 1 120 ? -7.067 4.999 3.723 1.00 98.38 120 VAL A CA 1
ATOM 867 C C . VAL A 1 120 ? -5.881 5.929 3.929 1.00 98.38 120 VAL A C 1
ATOM 869 O O . VAL A 1 120 ? -5.989 7.135 3.717 1.00 98.38 120 VAL A O 1
ATOM 872 N N . THR A 1 121 ? -4.738 5.389 4.347 1.00 98.38 121 THR A N 1
ATOM 873 C CA . THR A 1 121 ? -3.495 6.177 4.437 1.00 98.38 121 THR A CA 1
ATOM 874 C C . THR A 1 121 ? -2.711 6.083 3.138 1.00 98.38 121 THR A C 1
ATOM 876 O O . THR A 1 121 ? -2.700 5.005 2.547 1.00 98.38 121 THR A O 1
ATOM 879 N N . GLY A 1 122 ? -1.992 7.134 2.744 1.00 97.00 122 GLY A N 1
ATOM 880 C CA . GLY A 1 122 ? -1.373 7.177 1.414 1.00 97.00 122 GLY A CA 1
ATOM 881 C C . GLY A 1 122 ? -2.432 7.365 0.326 1.00 97.00 122 GLY A C 1
ATOM 882 O O . GLY A 1 122 ? -2.256 6.916 -0.807 1.00 97.00 122 GLY A O 1
ATOM 883 N N . ALA A 1 123 ? -3.568 7.968 0.700 1.00 97.56 123 ALA A N 1
ATOM 884 C CA . ALA A 1 123 ? -4.750 8.112 -0.137 1.00 97.56 123 ALA A CA 1
ATOM 885 C C . ALA A 1 123 ? -4.471 8.877 -1.433 1.00 97.56 123 ALA A C 1
ATOM 887 O O . ALA A 1 123 ? -5.093 8.586 -2.445 1.00 97.56 123 ALA A O 1
ATOM 888 N N . ALA A 1 124 ? -3.533 9.828 -1.440 1.00 95.12 124 ALA A N 1
ATOM 889 C CA . ALA A 1 124 ? -3.221 10.601 -2.640 1.00 95.12 124 ALA A CA 1
ATOM 890 C C . ALA A 1 124 ? -2.167 9.928 -3.537 1.00 95.12 124 ALA A C 1
ATOM 892 O O . ALA A 1 124 ? -1.896 10.433 -4.631 1.00 95.12 124 ALA A O 1
ATOM 893 N N . GLY A 1 125 ? -1.585 8.803 -3.107 1.00 93.50 125 GLY A N 1
ATOM 894 C CA . GLY A 1 125 ? -0.722 7.963 -3.935 1.00 93.50 125 GLY A CA 1
ATOM 895 C C . GLY A 1 125 ? -1.508 7.190 -4.998 1.00 93.50 125 GLY A C 1
ATOM 896 O O . GLY A 1 125 ? -2.728 7.099 -4.935 1.00 93.50 125 GLY A O 1
ATOM 897 N N . GLN A 1 126 ? -0.814 6.591 -5.971 1.00 92.50 126 GLN A N 1
ATOM 898 C CA . GLN A 1 126 ? -1.451 5.923 -7.118 1.00 92.50 126 GLN A CA 1
ATOM 899 C C . GLN A 1 126 ? -2.522 4.894 -6.706 1.00 92.50 126 GLN A C 1
ATOM 901 O O . GLN A 1 126 ? -3.672 4.995 -7.122 1.00 92.50 126 GLN A O 1
ATOM 906 N N . LEU A 1 127 ? -2.147 3.927 -5.864 1.00 95.12 127 LEU A N 1
ATOM 907 C CA . LEU A 1 127 ? -3.061 2.883 -5.391 1.00 95.12 127 LEU A CA 1
ATOM 908 C C . LEU A 1 127 ? -4.121 3.429 -4.428 1.00 95.12 127 LEU A C 1
ATOM 910 O O . LEU A 1 127 ? -5.267 2.991 -4.461 1.00 95.12 127 LEU A O 1
ATOM 914 N N . GLY A 1 128 ? -3.749 4.412 -3.604 1.00 96.31 128 GLY A N 1
ATOM 915 C CA . GLY A 1 128 ? -4.672 5.081 -2.694 1.00 96.31 128 GLY A CA 1
ATOM 916 C C . GLY A 1 128 ? -5.795 5.796 -3.429 1.00 96.31 128 GLY A C 1
ATOM 917 O O . GLY A 1 128 ? -6.948 5.639 -3.042 1.00 96.31 128 GLY A O 1
ATOM 918 N N . ARG A 1 129 ? -5.487 6.503 -4.523 1.00 95.88 129 ARG A N 1
ATOM 919 C CA . ARG A 1 129 ? -6.495 7.231 -5.300 1.00 95.88 129 ARG A CA 1
ATOM 920 C C . ARG A 1 129 ? -7.505 6.282 -5.920 1.00 95.88 129 ARG A C 1
ATOM 922 O O . ARG A 1 129 ? -8.696 6.457 -5.696 1.00 95.88 129 ARG A O 1
ATOM 929 N N . ALA A 1 130 ? -7.018 5.245 -6.603 1.00 96.38 130 ALA A N 1
ATOM 930 C CA . ALA A 1 130 ? -7.871 4.227 -7.208 1.00 96.38 130 ALA A CA 1
ATOM 931 C C . ALA A 1 130 ? -8.792 3.562 -6.170 1.00 96.38 130 ALA A C 1
ATOM 933 O O . ALA A 1 130 ? -9.985 3.386 -6.412 1.00 96.38 130 ALA A O 1
ATOM 934 N N . LEU A 1 131 ? -8.263 3.246 -4.982 1.00 97.56 131 LEU A N 1
ATOM 935 C CA . LEU A 1 131 ? -9.063 2.671 -3.905 1.00 97.56 131 LEU A CA 1
ATOM 936 C C . LEU A 1 131 ? -10.094 3.663 -3.347 1.00 97.56 131 LEU A C 1
ATOM 938 O O . LEU A 1 131 ? -11.250 3.293 -3.173 1.00 97.56 131 LEU A O 1
ATOM 942 N N . VAL A 1 132 ? -9.702 4.905 -3.048 1.00 97.25 132 VAL A N 1
ATOM 943 C CA . VAL A 1 132 ? -10.614 5.916 -2.486 1.00 97.25 132 VAL A CA 1
ATOM 944 C C . VAL A 1 132 ? -11.742 6.227 -3.464 1.00 97.25 132 VAL A C 1
ATOM 946 O O . VAL A 1 132 ? -12.903 6.219 -3.062 1.00 97.25 132 VAL A O 1
ATOM 949 N N . GLU A 1 133 ? -11.423 6.457 -4.738 1.00 95.56 133 GLU A N 1
ATOM 950 C CA . GLU A 1 133 ? -12.415 6.725 -5.786 1.00 95.56 133 GLU A CA 1
ATOM 951 C C . GLU A 1 133 ? -13.418 5.581 -5.901 1.00 95.56 133 GLU A C 1
ATOM 953 O O . GLU A 1 133 ? -14.627 5.816 -5.925 1.00 95.56 133 GLU A O 1
ATOM 958 N N . ARG A 1 134 ? -12.926 4.340 -5.876 1.00 95.75 134 ARG A N 1
ATOM 959 C CA . ARG A 1 134 ? -13.777 3.156 -5.876 1.00 95.75 134 ARG A CA 1
ATOM 960 C C . ARG A 1 134 ? -14.682 3.083 -4.648 1.00 95.75 134 ARG A C 1
ATOM 962 O O . ARG A 1 134 ? -15.888 2.930 -4.800 1.00 95.75 134 ARG A O 1
ATOM 969 N N . LEU A 1 135 ? -14.123 3.187 -3.443 1.00 96.06 135 LEU A N 1
ATOM 970 C CA . LEU A 1 135 ? -14.898 3.076 -2.204 1.00 96.06 135 LEU A CA 1
ATOM 971 C C . LEU A 1 135 ? -15.979 4.163 -2.118 1.00 96.06 135 LEU A C 1
ATOM 973 O O . LEU A 1 135 ? -17.102 3.888 -1.699 1.00 96.06 135 LEU A O 1
ATOM 977 N N . VAL A 1 136 ? -15.666 5.382 -2.565 1.00 95.25 136 VAL A N 1
ATOM 978 C CA . VAL A 1 136 ? -16.639 6.480 -2.654 1.00 95.25 136 VAL A CA 1
ATOM 979 C C . VAL A 1 136 ? -17.724 6.176 -3.690 1.00 95.25 136 VAL A C 1
ATOM 981 O O . VAL A 1 136 ? -18.901 6.394 -3.405 1.00 95.25 136 VAL A O 1
ATOM 984 N N . ALA A 1 137 ? -17.367 5.640 -4.862 1.00 94.94 137 ALA A N 1
ATOM 985 C CA . ALA A 1 137 ? -18.338 5.230 -5.880 1.00 94.94 137 ALA A CA 1
ATOM 986 C C . ALA A 1 137 ? -19.265 4.098 -5.394 1.00 94.94 137 ALA A C 1
ATOM 988 O O . ALA A 1 137 ? -20.431 4.048 -5.779 1.00 94.94 137 ALA A O 1
ATOM 989 N N . GLU A 1 138 ? -18.776 3.233 -4.503 1.00 94.06 138 GLU A N 1
ATOM 990 C CA . GLU A 1 138 ? -19.553 2.192 -3.815 1.00 94.06 138 GLU A CA 1
ATOM 991 C C . GLU A 1 138 ? -20.407 2.739 -2.648 1.00 94.06 138 GLU A C 1
ATOM 993 O O . GLU A 1 138 ? -21.099 1.976 -1.975 1.00 94.06 138 GLU A O 1
ATOM 998 N N . GLY A 1 139 ? -20.376 4.051 -2.384 1.00 93.38 139 GLY A N 1
ATOM 999 C CA . GLY A 1 139 ? -21.143 4.691 -1.311 1.00 93.38 139 GLY A CA 1
ATOM 1000 C C . GLY A 1 139 ? -20.590 4.439 0.095 1.00 93.38 139 GLY A C 1
ATOM 1001 O O . GLY A 1 139 ? -21.302 4.636 1.080 1.00 93.38 139 GLY A O 1
ATOM 1002 N N . ARG A 1 140 ? -19.334 3.992 0.212 1.00 93.94 140 ARG A N 1
ATOM 1003 C CA . ARG A 1 140 ? -18.680 3.705 1.496 1.00 93.94 140 ARG A CA 1
ATOM 1004 C C . ARG A 1 140 ? -18.177 5.002 2.133 1.00 93.94 140 ARG A C 1
ATOM 1006 O O . ARG A 1 140 ? -17.690 5.902 1.448 1.00 93.94 140 ARG A O 1
ATOM 1013 N N . ALA A 1 141 ? -18.232 5.086 3.461 1.00 94.81 141 ALA A N 1
ATOM 1014 C CA . ALA A 1 141 ? -17.636 6.195 4.200 1.00 94.81 141 ALA A CA 1
ATOM 1015 C C . ALA A 1 141 ? -16.106 6.052 4.227 1.00 94.81 141 ALA A C 1
ATOM 1017 O O . ALA A 1 141 ? -15.583 5.061 4.739 1.00 94.81 141 ALA A O 1
ATOM 1018 N N . VAL A 1 142 ? -15.384 7.042 3.694 1.00 96.75 142 VAL A N 1
ATOM 1019 C CA . VAL A 1 142 ? -13.918 7.015 3.590 1.00 96.75 142 VAL A CA 1
ATOM 1020 C C . VAL A 1 142 ? -13.299 8.214 4.296 1.00 96.75 142 VAL A C 1
ATOM 1022 O O . VAL A 1 142 ? -13.673 9.358 4.048 1.00 96.75 142 VAL A O 1
ATOM 1025 N N . LEU A 1 143 ? -12.291 7.950 5.128 1.00 97.25 143 LEU A N 1
ATOM 1026 C CA . LEU A 1 143 ? -11.385 8.962 5.660 1.00 97.25 143 LEU A CA 1
ATOM 1027 C C . LEU A 1 143 ? -10.037 8.861 4.941 1.00 97.25 143 LEU A C 1
ATOM 1029 O O . LEU A 1 143 ? -9.226 7.977 5.223 1.00 97.25 143 LEU A O 1
ATOM 1033 N N . ALA A 1 144 ? -9.789 9.783 4.015 1.00 98.12 144 ALA A N 1
ATOM 1034 C CA . ALA A 1 144 ? -8.519 9.873 3.307 1.00 98.12 144 ALA A CA 1
ATOM 1035 C C . ALA A 1 144 ? -7.450 10.559 4.178 1.00 98.12 144 ALA A C 1
ATOM 1037 O O . ALA A 1 144 ? -7.635 11.683 4.657 1.00 98.12 144 ALA A O 1
ATOM 1038 N N . VAL A 1 145 ? -6.314 9.885 4.367 1.00 98.31 145 VAL A N 1
ATOM 1039 C CA . VAL A 1 145 ? -5.166 10.380 5.136 1.00 98.31 145 VAL A CA 1
ATOM 1040 C C . VAL A 1 145 ? -3.951 10.465 4.223 1.00 98.31 145 VAL A C 1
ATOM 1042 O O . VAL A 1 145 ? -3.331 9.457 3.879 1.00 98.31 145 VAL A O 1
ATOM 1045 N N . ASP A 1 146 ? -3.619 11.688 3.822 1.00 97.62 146 ASP A N 1
ATOM 1046 C CA . ASP A 1 146 ? -2.447 11.995 3.009 1.00 97.62 146 ASP A CA 1
ATOM 1047 C C . ASP A 1 146 ? -2.094 13.496 3.108 1.00 97.62 146 ASP A C 1
ATOM 1049 O O . ASP A 1 146 ? -3.009 14.330 3.149 1.00 97.62 146 ASP A O 1
ATOM 1053 N N . PRO A 1 147 ? -0.805 13.888 3.137 1.00 95.88 147 PRO A N 1
ATOM 1054 C CA . PRO A 1 147 ? -0.410 15.297 3.063 1.00 95.88 147 PRO A CA 1
ATOM 1055 C C . PRO A 1 147 ? -0.776 15.973 1.730 1.00 95.88 147 PRO A C 1
ATOM 1057 O O . PRO A 1 147 ? -0.899 17.195 1.686 1.00 95.88 147 PRO A O 1
ATOM 1060 N N . ALA A 1 148 ? -0.961 15.206 0.654 1.00 95.06 148 ALA A N 1
ATOM 1061 C CA . ALA A 1 148 ? -1.339 15.690 -0.672 1.00 95.06 148 ALA A CA 1
ATOM 1062 C C . ALA A 1 148 ? -2.808 15.378 -1.019 1.00 95.06 148 ALA A C 1
ATOM 1064 O O . ALA A 1 148 ? -3.175 15.300 -2.196 1.00 95.06 148 ALA A O 1
ATOM 1065 N N . CYS A 1 149 ? -3.653 15.175 -0.002 1.00 93.94 149 CYS A N 1
ATOM 1066 C CA . CYS A 1 149 ? -5.070 14.876 -0.185 1.00 93.94 149 CYS A CA 1
ATOM 1067 C C . CYS A 1 149 ? -5.771 15.993 -0.989 1.00 93.94 149 CYS A C 1
ATOM 1069 O O . CYS A 1 149 ? -5.620 17.172 -0.647 1.00 93.94 149 CYS A O 1
ATOM 1071 N N . PRO A 1 150 ? -6.524 15.670 -2.058 1.00 92.12 150 PRO A N 1
ATOM 1072 C CA . PRO A 1 150 ? -7.290 16.671 -2.788 1.00 92.12 150 PRO A CA 1
ATOM 1073 C C . PRO A 1 150 ? -8.404 17.251 -1.897 1.00 92.12 150 PRO A C 1
ATOM 1075 O O . PRO A 1 150 ? -9.002 16.507 -1.119 1.00 92.12 150 PRO A O 1
ATOM 1078 N N . PRO A 1 151 ? -8.778 18.538 -2.057 1.00 92.50 151 PRO A N 1
ATOM 1079 C CA . PRO A 1 151 ? -9.795 19.177 -1.213 1.00 92.50 151 PRO A CA 1
ATOM 1080 C C . PRO A 1 151 ? -11.145 18.448 -1.176 1.00 92.50 151 PRO A C 1
ATOM 1082 O O . PRO A 1 151 ? -11.838 18.487 -0.163 1.00 92.50 151 PRO A O 1
ATOM 1085 N N . ALA A 1 152 ? -11.504 17.752 -2.261 1.00 92.56 152 ALA A N 1
ATOM 1086 C CA . ALA A 1 152 ? -12.729 16.959 -2.358 1.00 92.56 152 ALA A CA 1
ATOM 1087 C C . ALA A 1 152 ? -12.794 15.792 -1.353 1.00 92.56 152 ALA A C 1
ATOM 1089 O O . ALA A 1 152 ? -13.883 15.317 -1.048 1.00 92.56 152 ALA A O 1
ATOM 1090 N N . TRP A 1 153 ? -11.654 15.332 -0.830 1.00 94.31 153 TRP A N 1
ATOM 1091 C CA . TRP A 1 153 ? -11.569 14.258 0.171 1.00 94.31 153 TRP A CA 1
ATOM 1092 C C . TRP A 1 153 ? -11.340 14.793 1.592 1.00 94.31 153 TRP A C 1
ATOM 1094 O O . TRP A 1 153 ? -11.172 14.025 2.540 1.00 94.31 153 TRP A O 1
ATOM 1104 N N . GLY A 1 154 ? -11.353 16.118 1.751 1.00 92.62 154 GLY A N 1
ATOM 1105 C CA . GLY A 1 154 ? -11.133 16.806 3.014 1.00 92.62 154 GLY A CA 1
ATOM 1106 C C . GLY A 1 154 ? -9.726 17.396 3.153 1.00 92.62 154 GLY A C 1
ATOM 1107 O O . GLY A 1 154 ? -8.959 17.453 2.191 1.00 92.62 154 GLY A O 1
ATOM 1108 N N . PRO A 1 155 ? -9.385 17.901 4.351 1.00 95.00 155 PRO A N 1
ATOM 1109 C CA . PRO A 1 155 ? -8.102 18.549 4.578 1.00 95.00 155 PRO A CA 1
ATOM 1110 C C . PRO A 1 155 ? -6.939 17.542 4.522 1.00 95.00 155 PRO A C 1
ATOM 1112 O O . PRO A 1 155 ? -7.121 16.376 4.889 1.00 95.00 155 PRO A O 1
ATOM 1115 N N . PRO A 1 156 ? -5.726 17.993 4.149 1.00 96.00 156 PRO A N 1
ATOM 1116 C CA . PRO A 1 156 ? -4.509 17.205 4.296 1.00 96.00 156 PRO A CA 1
ATOM 1117 C C . PRO A 1 156 ? -4.310 16.701 5.728 1.00 96.00 156 PRO A C 1
ATOM 1119 O O . PRO A 1 156 ? -4.460 17.458 6.691 1.00 96.00 156 PRO A O 1
ATOM 1122 N N . ARG A 1 157 ? -3.925 15.431 5.869 1.00 96.00 157 ARG A N 1
ATOM 1123 C CA . ARG A 1 157 ? -3.663 14.775 7.160 1.00 96.00 157 ARG A CA 1
ATOM 1124 C C . ARG A 1 157 ? -2.403 13.923 7.070 1.00 96.00 157 ARG A C 1
ATOM 1126 O O . ARG A 1 157 ? -2.127 13.334 6.032 1.00 96.00 157 ARG A O 1
ATOM 1133 N N . THR A 1 158 ? -1.670 13.804 8.170 1.00 95.88 158 THR A N 1
ATOM 1134 C CA . THR A 1 158 ? -0.580 12.825 8.303 1.00 95.88 158 THR A CA 1
ATOM 1135 C C . THR A 1 158 ? -0.879 11.900 9.471 1.00 95.88 158 THR A C 1
ATOM 1137 O O . THR A 1 158 ? -1.582 12.295 10.403 1.00 95.88 158 THR A O 1
ATOM 1140 N N . ILE A 1 159 ? -0.363 10.670 9.420 1.00 95.81 159 ILE A N 1
ATOM 1141 C CA . ILE A 1 159 ? -0.653 9.626 10.414 1.00 95.81 159 ILE A CA 1
ATOM 1142 C C . ILE A 1 159 ? -0.277 10.094 11.829 1.00 95.81 159 ILE A C 1
ATOM 1144 O O . ILE A 1 159 ? -1.025 9.879 12.778 1.00 95.81 159 ILE A O 1
ATOM 1148 N N . GLU A 1 160 ? 0.839 10.809 11.963 1.00 92.00 160 GLU A N 1
ATOM 1149 C CA . GLU A 1 160 ? 1.384 11.307 13.231 1.00 92.00 160 GLU A CA 1
ATOM 1150 C C . GLU A 1 160 ? 0.539 12.428 13.853 1.00 92.00 160 GLU A C 1
ATOM 1152 O O . GLU A 1 160 ? 0.741 12.784 15.013 1.00 92.00 160 GLU A O 1
ATOM 1157 N N . ARG A 1 161 ? -0.374 13.025 13.076 1.00 93.38 161 ARG A N 1
ATOM 1158 C CA . ARG A 1 161 ? -1.179 14.190 13.471 1.00 93.38 161 ARG A CA 1
ATOM 1159 C C . ARG A 1 161 ? -2.675 13.894 13.555 1.00 93.38 161 ARG A C 1
ATOM 1161 O O . ARG A 1 161 ? -3.451 14.833 13.721 1.00 93.38 161 ARG A O 1
ATOM 1168 N N . LEU A 1 162 ? -3.077 12.629 13.437 1.00 93.38 162 LEU A N 1
ATOM 1169 C CA . LEU A 1 162 ? -4.469 12.222 13.617 1.00 93.38 162 LEU A CA 1
ATOM 1170 C C . LEU A 1 162 ? -4.894 12.416 15.076 1.00 93.38 162 LEU A C 1
ATOM 1172 O O . LEU A 1 162 ? -4.198 11.996 16.001 1.00 93.38 162 LEU A O 1
ATOM 1176 N N . SER A 1 163 ? -6.041 13.058 15.270 1.00 92.06 163 SER A N 1
ATOM 1177 C CA . SER A 1 163 ? -6.652 13.276 16.581 1.00 92.06 163 SER A CA 1
ATOM 1178 C C . SER A 1 163 ? -7.565 12.112 16.972 1.00 92.06 163 SER A C 1
ATOM 1180 O O . SER A 1 163 ? -7.992 11.339 16.119 1.00 92.06 163 SER A O 1
ATOM 1182 N N . GLU A 1 164 ? -7.928 12.009 18.252 1.00 88.69 164 GLU A N 1
ATOM 1183 C CA . GLU A 1 164 ? -8.934 11.036 18.720 1.00 88.69 164 GLU A CA 1
ATOM 1184 C C . GLU A 1 164 ? -10.272 11.158 17.966 1.00 88.69 164 GLU A C 1
ATOM 1186 O O . GLU A 1 164 ? -10.968 10.163 17.766 1.00 88.69 164 GLU A O 1
ATOM 1191 N N . ASP A 1 165 ? -10.618 12.362 17.502 1.00 90.62 165 ASP A N 1
ATOM 1192 C CA . ASP A 1 165 ? -11.830 12.593 16.718 1.00 90.62 165 ASP A CA 1
ATOM 1193 C C . ASP A 1 165 ? -11.730 12.009 15.302 1.00 90.62 165 ASP A C 1
ATOM 1195 O O . ASP A 1 165 ? -12.720 11.468 14.815 1.00 90.62 165 ASP A O 1
ATOM 1199 N N . ASP A 1 166 ? -10.549 12.029 14.670 1.00 93.19 166 ASP A N 1
ATOM 1200 C CA . ASP A 1 166 ? -10.337 11.383 13.364 1.00 93.19 166 ASP A CA 1
ATOM 1201 C C . ASP A 1 166 ? -10.502 9.852 13.452 1.00 93.19 166 ASP A C 1
ATOM 1203 O O . ASP A 1 166 ? -10.882 9.210 12.478 1.00 93.19 166 ASP A O 1
ATOM 1207 N N . TRP A 1 167 ? -10.240 9.259 14.621 1.00 91.19 167 TRP A N 1
ATOM 1208 C CA . TRP A 1 167 ? -10.360 7.816 14.860 1.00 91.19 167 TRP A CA 1
ATOM 1209 C C . TRP A 1 167 ? -11.749 7.371 15.327 1.00 91.19 167 TRP A C 1
ATOM 1211 O O . TRP A 1 167 ? -12.002 6.167 15.407 1.00 91.19 167 TRP A O 1
ATOM 1221 N N . ARG A 1 168 ? -12.647 8.312 15.653 1.00 87.69 168 ARG A N 1
ATOM 1222 C CA . ARG A 1 168 ? -13.902 8.042 16.375 1.00 87.69 168 ARG A CA 1
ATOM 1223 C C . ARG A 1 168 ? -14.759 6.958 15.721 1.00 87.69 168 ARG A C 1
ATOM 1225 O O . ARG A 1 168 ? -15.222 6.063 16.431 1.00 87.69 168 ARG A O 1
ATOM 1232 N N . ASP A 1 169 ? -14.914 7.039 14.402 1.00 89.88 169 ASP A N 1
ATOM 1233 C CA . ASP A 1 169 ? -15.808 6.186 13.608 1.00 89.88 169 ASP A CA 1
ATOM 1234 C C . ASP A 1 169 ? -15.046 5.203 12.701 1.00 89.88 169 ASP A C 1
ATOM 1236 O O . ASP A 1 169 ? -15.641 4.550 11.844 1.00 89.88 169 ASP A O 1
ATOM 1240 N N . VAL A 1 170 ? -13.723 5.091 12.869 1.00 92.94 170 VAL A N 1
ATOM 1241 C CA . VAL A 1 170 ? -12.871 4.250 12.019 1.00 92.94 170 VAL A CA 1
ATOM 1242 C C . VAL A 1 170 ? -12.943 2.794 12.471 1.00 92.94 170 VAL A C 1
ATOM 1244 O O . VAL A 1 170 ? -12.466 2.435 13.548 1.00 92.94 170 VAL A O 1
ATOM 1247 N N . THR A 1 171 ? -13.497 1.936 11.616 1.00 91.38 171 THR A N 1
ATOM 1248 C CA . THR A 1 171 ? -13.610 0.484 11.852 1.00 91.38 171 THR A CA 1
ATOM 1249 C C . THR A 1 171 ? -12.602 -0.318 11.042 1.00 91.38 171 THR A C 1
ATOM 1251 O O . THR A 1 171 ? -12.195 -1.401 11.468 1.00 91.38 171 THR A O 1
ATOM 1254 N N . CYS A 1 172 ? -12.164 0.209 9.900 1.00 94.69 172 CYS A N 1
ATOM 1255 C CA . CYS A 1 172 ? -11.206 -0.434 9.013 1.00 94.69 172 CYS A CA 1
ATOM 1256 C C . CYS A 1 172 ? -10.109 0.554 8.611 1.00 94.69 172 CYS A C 1
ATOM 1258 O O . CYS A 1 172 ? -10.387 1.716 8.322 1.00 94.69 172 CYS A O 1
ATOM 1260 N N . VAL A 1 173 ? -8.864 0.084 8.577 1.00 96.88 173 VAL A N 1
ATOM 1261 C CA . VAL A 1 173 ? -7.725 0.834 8.052 1.00 96.88 173 VAL A CA 1
ATOM 1262 C C . VAL A 1 173 ? -7.135 0.085 6.870 1.00 96.88 173 VAL A C 1
ATOM 1264 O O . VAL A 1 173 ? -6.725 -1.063 7.012 1.00 96.88 173 VAL A O 1
ATOM 1267 N N . VAL A 1 174 ? -7.010 0.761 5.733 1.00 98.31 174 VAL A N 1
ATOM 1268 C CA . VAL A 1 174 ? -6.193 0.331 4.600 1.00 98.31 174 VAL A CA 1
ATOM 1269 C C . VAL A 1 174 ? -4.908 1.157 4.596 1.00 98.31 174 VAL A C 1
ATOM 1271 O O . VAL A 1 174 ? -4.884 2.337 4.234 1.00 98.31 174 VAL A O 1
ATOM 1274 N N . HIS A 1 175 ? -3.824 0.544 5.064 1.00 98.19 175 HIS A N 1
ATOM 1275 C CA . HIS A 1 175 ? -2.537 1.198 5.245 1.00 98.19 175 HIS A CA 1
ATOM 1276 C C . HIS A 1 175 ? -1.664 1.062 3.990 1.00 98.19 175 HIS A C 1
ATOM 1278 O O . HIS A 1 175 ? -0.949 0.069 3.827 1.00 98.19 175 HIS A O 1
ATOM 1284 N N . LEU A 1 176 ? -1.741 2.063 3.103 1.00 98.00 176 LEU A N 1
ATOM 1285 C CA . LEU A 1 176 ? -0.945 2.160 1.868 1.00 98.00 176 LEU A CA 1
ATOM 1286 C C . LEU A 1 176 ? 0.194 3.186 1.950 1.00 98.00 176 LEU A C 1
ATOM 1288 O O . LEU A 1 176 ? 1.005 3.260 1.029 1.00 98.00 176 LEU A O 1
ATOM 1292 N N . ALA A 1 177 ? 0.255 3.988 3.020 1.00 96.50 177 ALA A N 1
ATOM 1293 C CA . ALA A 1 177 ? 1.293 4.998 3.177 1.00 96.50 177 ALA A CA 1
ATOM 1294 C C . ALA A 1 177 ? 2.669 4.334 3.281 1.00 96.50 177 ALA A C 1
ATOM 1296 O O . ALA A 1 177 ? 2.863 3.383 4.037 1.00 96.50 177 ALA A O 1
ATOM 1297 N N . GLY A 1 178 ? 3.613 4.850 2.506 1.00 93.75 178 GLY A N 1
ATOM 1298 C CA . GLY A 1 178 ? 4.974 4.353 2.459 1.00 93.75 178 GLY A CA 1
ATOM 1299 C C . GLY A 1 178 ? 5.701 4.832 1.213 1.00 93.75 178 GLY A C 1
ATOM 1300 O O . GLY A 1 178 ? 5.081 5.262 0.237 1.00 93.75 178 GLY A O 1
ATOM 1301 N N . ASP A 1 179 ? 7.022 4.738 1.252 1.00 92.69 179 ASP A N 1
ATOM 1302 C CA . ASP A 1 179 ? 7.888 4.988 0.108 1.00 92.69 179 ASP A CA 1
ATOM 1303 C C . ASP A 1 179 ? 8.280 3.651 -0.530 1.00 92.69 179 ASP A C 1
ATOM 1305 O O . ASP A 1 179 ? 8.756 2.739 0.150 1.00 92.69 179 ASP A O 1
ATOM 1309 N N . LYS A 1 180 ? 8.059 3.545 -1.844 1.00 90.44 180 LYS A N 1
ATOM 1310 C CA . LYS A 1 180 ? 8.391 2.369 -2.662 1.00 90.44 180 LYS A CA 1
ATOM 1311 C C . LYS A 1 180 ? 9.817 2.394 -3.219 1.00 90.44 180 LYS A C 1
ATOM 1313 O O . LYS A 1 180 ? 10.185 1.497 -3.975 1.00 90.44 180 LYS A O 1
ATOM 1318 N N . THR A 1 181 ? 10.583 3.444 -2.930 1.00 89.31 181 THR A N 1
ATOM 1319 C CA . THR A 1 181 ? 11.968 3.595 -3.381 1.00 89.31 181 THR A CA 1
ATOM 1320 C C . THR A 1 181 ? 12.833 2.500 -2.762 1.00 89.31 181 THR A C 1
ATOM 1322 O O . THR A 1 181 ? 12.857 2.337 -1.545 1.00 89.31 181 THR A O 1
ATOM 1325 N N . ASP A 1 182 ? 13.540 1.744 -3.607 1.00 87.06 182 ASP A N 1
ATOM 1326 C CA . ASP A 1 182 ? 14.291 0.553 -3.192 1.00 87.06 182 ASP A CA 1
ATOM 1327 C C . ASP A 1 182 ? 15.735 0.554 -3.737 1.00 87.06 182 ASP A C 1
ATOM 1329 O O . ASP A 1 182 ? 16.073 -0.205 -4.659 1.00 87.06 182 ASP A O 1
ATOM 1333 N N . PRO A 1 183 ? 16.582 1.474 -3.236 1.00 89.38 183 PRO A N 1
ATOM 1334 C CA . PRO A 1 183 ? 17.946 1.649 -3.716 1.00 89.38 183 PRO A CA 1
ATOM 1335 C C . PRO A 1 183 ? 18.860 0.521 -3.211 1.00 89.38 183 PRO A C 1
ATOM 1337 O O . PRO A 1 183 ? 18.471 -0.308 -2.386 1.00 89.38 183 PRO A O 1
ATOM 1340 N N . ALA A 1 184 ? 20.109 0.512 -3.685 1.00 92.69 184 ALA A N 1
ATOM 1341 C CA . ALA A 1 184 ? 21.129 -0.385 -3.154 1.00 92.69 184 ALA A CA 1
ATOM 1342 C C . ALA A 1 184 ? 21.296 -0.203 -1.625 1.00 92.69 184 ALA A C 1
ATOM 1344 O O . ALA A 1 184 ? 21.169 0.925 -1.122 1.00 92.69 184 ALA A O 1
ATOM 1345 N N . PRO A 1 185 ? 21.584 -1.282 -0.870 1.00 94.81 185 PRO A N 1
ATOM 1346 C CA . PRO A 1 185 ? 21.734 -1.205 0.577 1.00 94.81 185 PRO A CA 1
ATOM 1347 C C . PRO A 1 185 ? 22.821 -0.214 1.000 1.00 94.81 185 PRO A C 1
ATOM 1349 O O . PRO A 1 185 ? 23.980 -0.305 0.605 1.00 94.81 185 PRO A O 1
ATOM 1352 N N . SER A 1 186 ? 22.445 0.729 1.855 1.00 96.81 186 SER A N 1
ATOM 1353 C CA . SER A 1 186 ? 23.364 1.632 2.543 1.00 96.81 186 SER A CA 1
ATOM 1354 C C . SER A 1 186 ? 22.741 2.067 3.870 1.00 96.81 186 SER A C 1
ATOM 1356 O O . SER A 1 186 ? 21.514 2.001 4.009 1.00 96.81 186 SER A O 1
ATOM 1358 N N . PRO A 1 187 ? 23.533 2.542 4.849 1.00 96.44 187 PRO A N 1
ATOM 1359 C CA . PRO A 1 187 ? 22.984 3.054 6.103 1.00 96.44 187 PRO A CA 1
ATOM 1360 C C . PRO A 1 187 ? 21.943 4.164 5.894 1.00 96.44 187 PRO A C 1
ATOM 1362 O O . PRO A 1 187 ? 20.877 4.120 6.499 1.00 96.44 187 PRO A O 1
ATOM 1365 N N . ALA A 1 188 ? 22.211 5.105 4.981 1.00 96.50 188 ALA A N 1
ATOM 1366 C CA . ALA A 1 188 ? 21.294 6.202 4.670 1.00 96.50 188 ALA A CA 1
ATOM 1367 C C . ALA A 1 188 ? 19.987 5.704 4.029 1.00 96.50 188 ALA A C 1
ATOM 1369 O O . ALA A 1 188 ? 18.903 6.128 4.425 1.00 96.50 188 ALA A O 1
ATOM 1370 N N . ALA A 1 189 ? 20.075 4.762 3.083 1.00 95.62 189 ALA A N 1
ATOM 1371 C CA . ALA A 1 189 ? 18.893 4.154 2.477 1.00 95.62 189 ALA A CA 1
ATOM 1372 C C . ALA A 1 189 ? 18.051 3.374 3.497 1.00 95.62 189 ALA A C 1
ATOM 1374 O O . ALA A 1 189 ? 16.824 3.445 3.465 1.00 95.62 189 ALA A O 1
ATOM 1375 N N . ALA A 1 190 ? 18.699 2.648 4.414 1.00 95.56 190 ALA A N 1
ATOM 1376 C CA . ALA A 1 190 ? 18.017 1.931 5.485 1.00 95.56 190 ALA A CA 1
ATOM 1377 C C . ALA A 1 190 ? 17.286 2.894 6.428 1.00 95.56 190 ALA A C 1
ATOM 1379 O O . ALA A 1 190 ? 16.109 2.688 6.711 1.00 95.56 190 ALA A O 1
ATOM 1380 N N . GLU A 1 191 ? 17.947 3.966 6.868 1.00 97.06 191 GLU A N 1
ATOM 1381 C CA . GLU A 1 191 ? 17.337 4.990 7.721 1.00 97.06 191 GLU A CA 1
ATOM 1382 C C . GLU A 1 191 ? 16.127 5.646 7.044 1.00 97.06 191 GLU A C 1
ATOM 1384 O O . GLU A 1 191 ? 15.047 5.710 7.636 1.00 97.06 191 GLU A O 1
ATOM 1389 N N . GLN A 1 192 ? 16.274 6.059 5.782 1.00 96.81 192 GLN A N 1
ATOM 1390 C CA . GLN A 1 192 ? 15.186 6.658 5.012 1.00 96.81 192 GLN A CA 1
ATOM 1391 C C . GLN A 1 192 ? 14.006 5.692 4.851 1.00 96.81 192 GLN A C 1
ATOM 1393 O O . GLN A 1 192 ? 12.860 6.075 5.094 1.00 96.81 192 GLN A O 1
ATOM 1398 N N . ALA A 1 193 ? 14.268 4.435 4.485 1.00 96.94 193 ALA A N 1
ATOM 1399 C CA . ALA A 1 193 ? 13.215 3.442 4.303 1.00 96.94 193 ALA A CA 1
ATOM 1400 C C . ALA A 1 193 ? 12.492 3.133 5.628 1.00 96.94 193 ALA A C 1
ATOM 1402 O O . ALA A 1 193 ? 11.265 3.026 5.653 1.00 96.94 193 ALA A O 1
ATOM 1403 N N . LEU A 1 194 ? 13.220 3.042 6.749 1.00 97.81 194 LEU A N 1
ATOM 1404 C CA . LEU A 1 194 ? 12.635 2.853 8.083 1.00 97.81 194 LEU A CA 1
ATOM 1405 C C . LEU A 1 194 ? 11.739 4.031 8.472 1.00 97.81 194 LEU A C 1
ATOM 1407 O O . LEU A 1 194 ? 10.604 3.820 8.911 1.00 97.81 194 LEU A O 1
ATOM 1411 N N . ALA A 1 195 ? 12.225 5.257 8.275 1.00 96.94 195 ALA A N 1
ATOM 1412 C CA . ALA A 1 195 ? 11.472 6.474 8.553 1.00 96.94 195 ALA A CA 1
ATOM 1413 C C . ALA A 1 195 ? 10.203 6.581 7.696 1.00 96.94 195 ALA A C 1
ATOM 1415 O O . ALA A 1 195 ? 9.176 7.031 8.195 1.00 96.94 195 ALA A O 1
ATOM 1416 N N . ALA A 1 196 ? 10.252 6.140 6.437 1.00 96.00 196 ALA A N 1
ATOM 1417 C CA . ALA A 1 196 ? 9.125 6.232 5.514 1.00 96.00 196 ALA A CA 1
ATOM 1418 C C . ALA A 1 196 ? 8.086 5.110 5.674 1.00 96.00 196 ALA A C 1
ATOM 1420 O O . ALA A 1 196 ? 6.906 5.340 5.423 1.00 96.00 196 ALA A O 1
ATOM 1421 N N . ASN A 1 197 ? 8.499 3.901 6.071 1.00 97.62 197 ASN A N 1
ATOM 1422 C CA . ASN A 1 197 ? 7.629 2.718 6.041 1.00 97.62 197 ASN A CA 1
ATOM 1423 C C . ASN A 1 197 ? 7.331 2.140 7.432 1.00 97.62 197 ASN A C 1
ATOM 1425 O O . ASN A 1 197 ? 6.194 1.760 7.715 1.00 97.62 197 ASN A O 1
ATOM 1429 N N . VAL A 1 198 ? 8.322 2.082 8.328 1.00 97.94 198 VAL A N 1
ATOM 1430 C CA . VAL A 1 198 ? 8.154 1.458 9.654 1.00 97.94 198 VAL A CA 1
ATOM 1431 C C . VAL A 1 198 ? 7.594 2.455 10.662 1.00 97.94 198 VAL A C 1
ATOM 1433 O O . VAL A 1 198 ? 6.636 2.140 11.369 1.00 97.94 198 VAL A O 1
ATOM 1436 N N . MET A 1 199 ? 8.144 3.671 10.713 1.00 96.94 199 MET A N 1
ATOM 1437 C CA . MET A 1 199 ? 7.720 4.677 11.694 1.00 96.94 199 MET A CA 1
ATOM 1438 C C . MET A 1 199 ? 6.243 5.081 11.550 1.00 96.94 199 MET A C 1
ATOM 1440 O O . MET A 1 199 ? 5.550 5.102 12.573 1.00 96.94 199 MET A O 1
ATOM 1444 N N . PRO A 1 200 ? 5.701 5.311 10.337 1.00 96.19 200 PRO A N 1
ATOM 1445 C CA . PRO A 1 200 ? 4.285 5.626 10.181 1.00 96.19 200 PRO A CA 1
ATOM 1446 C C . PRO A 1 200 ? 3.392 4.430 10.522 1.00 96.19 200 PRO A C 1
ATOM 1448 O O . PRO A 1 200 ? 2.344 4.616 11.135 1.00 96.19 200 PRO A O 1
ATOM 1451 N N . THR A 1 201 ? 3.833 3.197 10.229 1.00 96.94 201 THR A N 1
ATOM 1452 C CA . THR A 1 201 ? 3.131 1.976 10.667 1.00 96.94 201 THR A CA 1
ATOM 1453 C C . THR A 1 201 ? 3.033 1.930 12.195 1.00 96.94 201 THR A C 1
ATOM 1455 O O . THR A 1 201 ? 1.963 1.684 12.748 1.00 96.94 201 THR A O 1
ATOM 1458 N N . MET A 1 202 ? 4.125 2.211 12.913 1.00 95.50 202 MET A N 1
ATOM 1459 C CA . MET A 1 202 ? 4.108 2.252 14.380 1.00 95.50 202 MET A CA 1
ATOM 1460 C C . MET A 1 202 ? 3.190 3.354 14.922 1.00 95.50 202 MET A C 1
ATOM 1462 O O . MET A 1 202 ? 2.430 3.106 15.859 1.00 95.50 202 MET A O 1
ATOM 1466 N N . ALA A 1 203 ? 3.244 4.553 14.335 1.00 94.31 203 ALA A N 1
ATOM 1467 C CA . ALA A 1 203 ? 2.393 5.674 14.727 1.00 94.31 203 ALA A CA 1
ATOM 1468 C C . ALA A 1 203 ? 0.903 5.354 14.521 1.00 94.31 203 ALA A C 1
ATOM 1470 O O . ALA A 1 203 ? 0.090 5.605 15.409 1.00 94.31 203 ALA A O 1
ATOM 1471 N N . LEU A 1 204 ? 0.561 4.726 13.393 1.00 94.81 204 LEU A N 1
ATOM 1472 C CA . LEU A 1 204 ? -0.786 4.244 13.097 1.00 94.81 204 LEU A CA 1
ATOM 1473 C C . LEU A 1 204 ? -1.273 3.269 14.178 1.00 94.81 204 LEU A C 1
ATOM 1475 O O . LEU A 1 204 ? -2.334 3.464 14.768 1.00 94.81 204 LEU A O 1
ATOM 1479 N N . LEU A 1 205 ? -0.481 2.232 14.465 1.00 92.81 205 LEU A N 1
ATOM 1480 C CA . LEU A 1 205 ? -0.841 1.181 15.419 1.00 92.81 205 LEU A CA 1
ATOM 1481 C C . LEU A 1 205 ? -0.983 1.703 16.857 1.00 92.81 205 LEU A C 1
ATOM 1483 O O . LEU A 1 205 ? -1.780 1.168 17.627 1.00 92.81 205 LEU A O 1
ATOM 1487 N N . ALA A 1 206 ? -0.253 2.759 17.224 1.00 89.44 206 ALA A N 1
ATOM 1488 C CA . ALA A 1 206 ? -0.371 3.389 18.538 1.00 89.44 206 ALA A CA 1
ATOM 1489 C C . ALA A 1 206 ? -1.751 4.039 18.775 1.00 89.44 206 ALA A C 1
ATOM 1491 O O . ALA A 1 206 ? -2.209 4.091 19.927 1.00 89.44 206 ALA A O 1
ATOM 1492 N N . SER A 1 207 ? -2.406 4.484 17.697 1.00 88.44 207 SER A N 1
ATOM 1493 C CA . SER A 1 207 ? -3.671 5.233 17.717 1.00 88.44 207 SER A CA 1
ATOM 1494 C C . SER A 1 207 ? -4.879 4.435 17.215 1.00 88.44 207 SER A C 1
ATOM 1496 O O . SER A 1 207 ? -6.011 4.857 17.424 1.00 88.44 207 SER A O 1
ATOM 1498 N N . ALA A 1 208 ? -4.671 3.259 16.617 1.00 85.69 208 ALA A N 1
ATOM 1499 C CA . ALA A 1 208 ? -5.705 2.420 16.001 1.00 85.69 208 ALA A CA 1
ATOM 1500 C C . ALA A 1 208 ? -6.662 1.732 17.004 1.00 85.69 208 ALA A C 1
ATOM 1502 O O . ALA A 1 208 ? -7.024 0.575 16.815 1.00 85.69 208 ALA A O 1
ATOM 1503 N N . ARG A 1 209 ? -7.089 2.418 18.077 1.00 74.25 209 ARG A N 1
ATOM 1504 C CA . ARG A 1 209 ? -7.656 1.826 19.301 1.00 74.25 209 ARG A CA 1
ATOM 1505 C C . ARG A 1 209 ? -9.012 1.132 19.170 1.00 74.25 209 ARG A C 1
ATOM 1507 O O . ARG A 1 209 ? -9.376 0.382 20.068 1.00 74.25 209 ARG A O 1
ATOM 1514 N N . ARG A 1 210 ? -9.765 1.416 18.109 1.00 75.50 210 ARG A N 1
ATOM 1515 C CA . ARG A 1 210 ? -11.125 0.891 17.868 1.00 75.50 210 ARG A CA 1
ATOM 1516 C C . ARG A 1 210 ? -11.250 0.201 16.512 1.00 75.50 210 ARG A C 1
ATOM 1518 O O . ARG A 1 210 ? -12.343 -0.207 16.124 1.00 75.50 210 ARG A O 1
ATOM 1525 N N . VAL A 1 211 ? -10.128 0.086 15.805 1.00 86.56 211 VAL A N 1
ATOM 1526 C CA . VAL A 1 211 ? -10.059 -0.556 14.499 1.00 86.56 211 VAL A CA 1
ATOM 1527 C C . VAL A 1 211 ? -10.378 -2.036 14.678 1.00 86.56 211 VAL A C 1
ATOM 1529 O O . VAL A 1 211 ? -10.010 -2.646 15.673 1.00 86.56 211 VAL A O 1
ATOM 1532 N N . ARG A 1 212 ? -11.101 -2.619 13.730 1.00 84.88 212 ARG A N 1
ATOM 1533 C CA . ARG A 1 212 ? -11.447 -4.049 13.712 1.00 84.88 212 ARG A CA 1
ATOM 1534 C C . ARG A 1 212 ? -10.726 -4.800 12.618 1.00 84.88 212 ARG A C 1
ATOM 1536 O O . ARG A 1 212 ? -10.588 -6.014 12.704 1.00 84.88 212 ARG A O 1
ATOM 1543 N N . ARG A 1 213 ? -10.299 -4.070 11.590 1.00 92.12 213 ARG A N 1
ATOM 1544 C CA . ARG A 1 213 ? -9.578 -4.619 10.460 1.00 92.12 213 ARG A CA 1
ATOM 1545 C C . ARG A 1 213 ? -8.465 -3.690 10.008 1.00 92.12 213 ARG A C 1
ATOM 1547 O O . ARG A 1 213 ? -8.707 -2.513 9.760 1.00 92.12 213 ARG A O 1
ATOM 1554 N N . ILE A 1 214 ? -7.265 -4.233 9.869 1.00 95.38 214 ILE A N 1
ATOM 1555 C CA . ILE A 1 214 ? -6.111 -3.561 9.282 1.00 95.38 214 ILE A CA 1
ATOM 1556 C C . ILE A 1 214 ? -5.708 -4.342 8.038 1.00 95.38 214 ILE A C 1
ATOM 1558 O O . ILE A 1 214 ? -5.332 -5.510 8.109 1.00 95.38 214 ILE A O 1
ATOM 1562 N N . ILE A 1 215 ? -5.771 -3.675 6.898 1.00 97.44 215 ILE A N 1
ATOM 1563 C CA . ILE A 1 215 ? -5.282 -4.170 5.621 1.00 97.44 215 ILE A CA 1
ATOM 1564 C C . ILE A 1 215 ? -3.971 -3.453 5.351 1.00 97.44 215 ILE A C 1
ATOM 1566 O O . ILE A 1 215 ? -3.942 -2.233 5.197 1.00 97.44 215 ILE A O 1
ATOM 1570 N N . HIS A 1 216 ? -2.875 -4.197 5.330 1.00 97.94 216 HIS A N 1
ATOM 1571 C CA . HIS A 1 216 ? -1.545 -3.650 5.111 1.00 97.94 216 HIS A CA 1
ATOM 1572 C C . HIS A 1 216 ? -1.035 -4.010 3.715 1.00 97.94 216 HIS A C 1
ATOM 1574 O O . HIS A 1 216 ? -0.967 -5.190 3.359 1.00 97.94 216 HIS A O 1
ATOM 1580 N N . ALA A 1 217 ? -0.637 -2.997 2.941 1.00 97.81 217 ALA A N 1
ATOM 1581 C CA . ALA A 1 217 ? 0.043 -3.208 1.668 1.00 97.81 217 ALA A CA 1
ATOM 1582 C C . ALA A 1 217 ? 1.528 -3.523 1.895 1.00 97.81 217 ALA A C 1
ATOM 1584 O O . ALA A 1 217 ? 2.361 -2.627 2.089 1.00 97.81 217 ALA A O 1
ATOM 1585 N N . SER A 1 218 ? 1.843 -4.814 1.838 1.00 97.75 218 SER A N 1
ATOM 1586 C CA . SER A 1 218 ? 3.201 -5.340 1.741 1.00 97.75 218 SER A CA 1
ATOM 1587 C C . SER A 1 218 ? 3.629 -5.474 0.270 1.00 97.75 218 SER A C 1
ATOM 1589 O O . SER A 1 218 ? 2.985 -4.948 -0.638 1.00 97.75 218 SER A O 1
ATOM 1591 N N . SER A 1 219 ? 4.748 -6.147 0.019 1.00 96.81 219 SER A N 1
ATOM 1592 C CA . SER A 1 219 ? 5.367 -6.288 -1.299 1.00 96.81 219 SER A CA 1
ATOM 1593 C C . SER A 1 219 ? 5.910 -7.695 -1.497 1.00 96.81 219 SER A C 1
ATOM 1595 O O . SER A 1 219 ? 6.412 -8.289 -0.547 1.00 96.81 219 SER A O 1
ATOM 1597 N N . ILE A 1 220 ? 5.937 -8.189 -2.735 1.00 95.69 220 ILE A N 1
ATOM 1598 C CA . ILE A 1 220 ? 6.709 -9.395 -3.088 1.00 95.69 220 ILE A CA 1
ATOM 1599 C C . ILE A 1 220 ? 8.218 -9.243 -2.810 1.00 95.69 220 ILE A C 1
ATOM 1601 O O . ILE A 1 220 ? 8.921 -10.238 -2.673 1.00 95.69 220 ILE A O 1
ATOM 1605 N N . SER A 1 221 ? 8.719 -8.013 -2.636 1.00 95.38 221 SER A N 1
ATOM 1606 C CA . SER A 1 221 ? 10.107 -7.733 -2.226 1.00 95.38 221 SER A CA 1
ATOM 1607 C C . SER A 1 221 ? 10.500 -8.387 -0.895 1.00 95.38 221 SER A C 1
ATOM 1609 O O . SER A 1 221 ? 11.689 -8.506 -0.611 1.00 95.38 221 SER A O 1
ATOM 1611 N N . VAL A 1 222 ? 9.531 -8.804 -0.070 1.00 97.50 222 VAL A N 1
ATOM 1612 C CA . VAL A 1 222 ? 9.804 -9.530 1.182 1.00 97.50 222 VAL A CA 1
ATOM 1613 C C . VAL A 1 222 ? 10.369 -10.930 0.946 1.00 97.50 222 VAL A C 1
ATOM 1615 O O . VAL A 1 222 ? 11.013 -11.472 1.839 1.00 97.50 222 VAL A O 1
ATOM 1618 N N . TYR A 1 223 ? 10.149 -11.523 -0.231 1.00 96.19 223 TYR A N 1
ATOM 1619 C CA . TYR A 1 223 ? 10.676 -12.850 -0.551 1.00 96.19 223 TYR A CA 1
ATOM 1620 C C . TYR A 1 223 ? 12.171 -12.829 -0.884 1.00 96.19 223 TYR A C 1
ATOM 1622 O O . TYR A 1 223 ? 12.843 -13.825 -0.632 1.00 96.19 223 TYR A O 1
ATOM 1630 N N . GLY A 1 224 ? 12.701 -11.701 -1.370 1.00 93.00 224 GLY A N 1
ATOM 1631 C CA . GLY A 1 224 ? 14.055 -11.636 -1.930 1.00 93.00 224 GLY A CA 1
ATOM 1632 C C . GLY A 1 224 ? 14.164 -12.436 -3.226 1.00 93.00 224 GLY A C 1
ATOM 1633 O O . GLY A 1 224 ? 13.185 -12.534 -3.970 1.00 93.00 224 GLY A O 1
ATOM 1634 N N . THR A 1 225 ? 15.337 -13.013 -3.487 1.00 91.31 225 THR A N 1
ATOM 1635 C CA . THR A 1 225 ? 15.535 -13.934 -4.612 1.00 91.31 225 THR A CA 1
ATOM 1636 C C . THR A 1 225 ? 14.700 -15.213 -4.425 1.00 91.31 225 THR A C 1
ATOM 1638 O O . THR A 1 225 ? 14.914 -15.956 -3.458 1.00 91.31 225 THR A O 1
ATOM 1641 N N . PRO A 1 226 ? 13.739 -15.502 -5.325 1.00 88.00 226 PRO A N 1
ATOM 1642 C CA . PRO A 1 226 ? 12.890 -16.685 -5.216 1.00 88.00 226 PRO A CA 1
ATOM 1643 C C . PRO A 1 226 ? 13.681 -17.984 -5.377 1.00 88.00 226 PRO A C 1
ATOM 1645 O O . PRO A 1 226 ? 14.578 -18.083 -6.209 1.00 88.00 226 PRO A O 1
ATOM 1648 N N . ARG A 1 227 ? 13.313 -19.019 -4.614 1.00 87.81 227 ARG A N 1
ATOM 1649 C CA . ARG A 1 227 ? 13.893 -20.371 -4.748 1.00 87.81 227 ARG A CA 1
ATOM 1650 C C . ARG A 1 227 ? 13.134 -21.236 -5.750 1.00 87.81 227 ARG A C 1
ATOM 1652 O O . ARG A 1 227 ? 13.656 -22.250 -6.203 1.00 87.81 227 ARG A O 1
ATOM 1659 N N . ALA A 1 228 ? 11.891 -20.863 -6.036 1.00 86.88 228 ALA A N 1
ATOM 1660 C CA . ALA A 1 228 ? 11.006 -21.522 -6.978 1.00 86.88 228 ALA A CA 1
ATOM 1661 C C . ALA A 1 228 ? 10.002 -20.509 -7.541 1.00 86.88 228 ALA A C 1
ATOM 1663 O O . ALA A 1 228 ? 9.647 -19.535 -6.874 1.00 86.88 228 ALA A O 1
ATOM 1664 N N . GLU A 1 229 ? 9.529 -20.778 -8.755 1.00 87.25 229 GLU A N 1
ATOM 1665 C CA . GLU A 1 229 ? 8.451 -20.043 -9.413 1.00 87.25 229 GLU A CA 1
ATOM 1666 C C . GLU A 1 229 ? 7.340 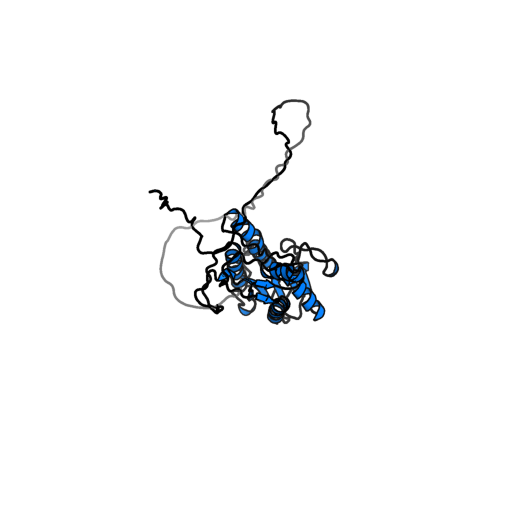-21.041 -9.800 1.00 87.25 229 GLU A C 1
ATOM 1668 O O . GLU A 1 229 ? 7.660 -22.111 -10.329 1.00 87.25 229 GLU A O 1
ATOM 1673 N N . PRO A 1 230 ? 6.048 -20.739 -9.558 1.00 90.31 230 PRO A N 1
ATOM 1674 C CA . PRO A 1 230 ? 5.520 -19.519 -8.939 1.00 90.31 230 PRO A CA 1
ATOM 1675 C C . PRO A 1 230 ? 5.833 -19.413 -7.435 1.00 90.31 230 PRO A C 1
ATOM 1677 O O . PRO A 1 230 ? 6.047 -20.417 -6.757 1.00 90.31 230 PRO A O 1
ATOM 1680 N N . ILE A 1 231 ? 5.854 -18.180 -6.917 1.00 92.31 231 ILE A N 1
ATOM 1681 C CA . ILE A 1 231 ? 6.118 -17.895 -5.500 1.00 92.31 231 ILE A CA 1
ATOM 1682 C C . ILE A 1 231 ? 4.815 -18.053 -4.710 1.00 92.31 231 ILE A C 1
ATOM 1684 O O . ILE A 1 231 ? 3.907 -17.237 -4.854 1.00 92.31 231 ILE A O 1
ATOM 1688 N N . ALA A 1 232 ? 4.731 -19.083 -3.870 1.00 93.69 232 ALA A N 1
ATOM 1689 C CA . ALA A 1 232 ? 3.621 -19.266 -2.935 1.00 93.69 232 ALA A CA 1
ATOM 1690 C C . ALA A 1 232 ? 3.752 -18.347 -1.704 1.00 93.69 232 ALA A C 1
ATOM 1692 O O . ALA A 1 232 ? 4.847 -17.904 -1.352 1.00 93.69 232 ALA A O 1
ATOM 1693 N N . GLU A 1 233 ? 2.646 -18.063 -1.013 1.00 93.62 233 GLU A N 1
ATOM 1694 C CA . GLU A 1 233 ? 2.634 -17.148 0.135 1.00 93.62 233 GLU A CA 1
ATOM 1695 C C . GLU A 1 233 ? 3.423 -17.648 1.354 1.00 93.62 233 GLU A C 1
ATOM 1697 O O . GLU A 1 233 ? 3.877 -16.846 2.179 1.00 93.62 233 GLU A O 1
ATOM 1702 N N . ASP A 1 234 ? 3.605 -18.964 1.457 1.00 93.94 234 ASP A N 1
ATOM 1703 C CA . ASP A 1 234 ? 4.422 -19.633 2.469 1.00 93.94 234 ASP A CA 1
ATOM 1704 C C . ASP A 1 234 ? 5.916 -19.696 2.100 1.00 93.94 234 ASP A C 1
ATOM 1706 O O . ASP A 1 234 ? 6.726 -20.186 2.895 1.00 93.94 234 ASP A O 1
ATOM 1710 N N . HIS A 1 235 ? 6.307 -19.155 0.937 1.00 95.06 235 HIS A N 1
ATOM 1711 C CA . HIS A 1 235 ? 7.706 -19.062 0.542 1.00 95.06 235 HIS A CA 1
ATOM 1712 C C . HIS A 1 235 ? 8.508 -18.273 1.595 1.00 95.06 235 HIS A C 1
ATOM 1714 O O . HIS A 1 235 ? 8.049 -17.230 2.082 1.00 95.06 235 HIS A O 1
ATOM 1720 N N . PRO A 1 236 ? 9.732 -18.720 1.943 1.00 95.25 236 PRO A N 1
ATOM 1721 C CA . PRO A 1 236 ? 10.580 -18.013 2.892 1.00 95.25 236 PRO A CA 1
ATOM 1722 C C . PRO A 1 236 ? 10.779 -16.544 2.516 1.00 95.25 236 PRO A C 1
ATOM 1724 O O . PRO A 1 236 ? 11.022 -16.214 1.355 1.00 95.25 236 PRO A O 1
ATOM 1727 N N . THR A 1 237 ? 10.717 -15.670 3.517 1.00 97.12 237 THR A N 1
ATOM 1728 C CA . THR A 1 237 ? 11.009 -14.245 3.360 1.00 97.12 237 THR A CA 1
ATOM 1729 C C . THR A 1 237 ? 12.483 -13.980 3.637 1.00 97.12 237 THR A C 1
ATOM 1731 O O . THR A 1 237 ? 12.953 -14.237 4.749 1.00 97.12 237 THR A O 1
ATOM 1734 N N . ALA A 1 238 ? 13.206 -13.459 2.651 1.00 96.75 238 ALA A N 1
ATOM 1735 C CA . ALA A 1 238 ? 14.615 -13.096 2.764 1.00 96.75 238 ALA A CA 1
ATOM 1736 C C . ALA A 1 238 ? 14.894 -11.791 1.993 1.00 96.75 238 ALA A C 1
ATOM 1738 O O . ALA A 1 238 ? 15.596 -11.816 0.987 1.00 96.75 238 ALA A O 1
ATOM 1739 N N . PRO A 1 239 ? 14.321 -10.647 2.413 1.00 96.44 239 PRO A N 1
ATOM 1740 C CA . PRO A 1 239 ? 14.477 -9.402 1.675 1.00 96.44 239 PRO A CA 1
ATOM 1741 C C . PRO A 1 239 ? 15.942 -8.958 1.643 1.00 96.44 239 PRO A C 1
ATOM 1743 O O . PRO A 1 239 ? 16.608 -8.891 2.673 1.00 96.44 239 PRO A O 1
ATOM 1746 N N . GLU A 1 240 ? 16.415 -8.590 0.458 1.00 94.81 240 GLU A N 1
ATOM 1747 C CA . GLU A 1 240 ? 17.814 -8.202 0.222 1.00 94.81 240 GLU A CA 1
ATOM 1748 C C . GLU A 1 240 ? 18.026 -6.686 0.264 1.00 94.81 240 GLU A C 1
ATOM 1750 O O . GLU A 1 240 ? 19.154 -6.207 0.379 1.00 94.81 240 GLU A O 1
ATOM 1755 N N . ARG A 1 241 ? 16.939 -5.911 0.166 1.00 95.38 241 ARG A N 1
ATOM 1756 C CA . ARG A 1 241 ? 16.988 -4.453 0.044 1.00 95.38 241 ARG A CA 1
ATOM 1757 C C . ARG A 1 241 ? 16.176 -3.734 1.119 1.00 95.38 241 ARG A C 1
ATOM 1759 O O . ARG A 1 241 ? 15.214 -4.313 1.643 1.00 95.38 241 ARG A O 1
ATOM 1766 N N . PRO A 1 242 ? 16.519 -2.468 1.440 1.00 96.88 242 PRO A N 1
ATOM 1767 C CA . PRO A 1 242 ? 15.877 -1.716 2.514 1.00 96.88 242 PRO A CA 1
ATOM 1768 C C . PRO A 1 242 ? 14.349 -1.680 2.436 1.00 96.88 242 PRO A C 1
ATOM 1770 O O . PRO A 1 242 ? 13.694 -1.900 3.455 1.00 96.88 242 PRO A O 1
ATOM 1773 N N . TYR A 1 243 ? 13.760 -1.473 1.253 1.00 97.06 243 TYR A N 1
ATOM 1774 C CA . TYR A 1 243 ? 12.301 -1.434 1.116 1.00 97.06 243 TYR A CA 1
ATOM 1775 C C . TYR A 1 243 ? 11.664 -2.765 1.532 1.00 97.06 243 TYR A C 1
ATOM 1777 O O . TYR A 1 243 ? 10.775 -2.778 2.387 1.00 97.06 243 TYR A O 1
ATOM 1785 N N . GLY A 1 244 ? 12.160 -3.886 0.994 1.00 97.44 244 GLY A N 1
ATOM 1786 C CA . GLY A 1 244 ? 11.682 -5.228 1.336 1.00 97.44 244 GLY A CA 1
ATOM 1787 C C . GLY A 1 244 ? 11.814 -5.532 2.829 1.00 97.44 244 GLY A C 1
ATOM 1788 O O . GLY A 1 244 ? 10.868 -6.038 3.437 1.00 97.44 244 GLY A O 1
ATOM 1789 N N . VAL A 1 245 ? 12.938 -5.142 3.443 1.00 98.06 245 VAL A N 1
ATOM 1790 C CA . VAL A 1 245 ? 13.152 -5.263 4.895 1.00 98.06 245 VAL A CA 1
ATOM 1791 C C . VAL A 1 245 ? 12.080 -4.487 5.658 1.00 98.06 245 VAL A C 1
ATOM 1793 O O . VAL A 1 245 ? 11.448 -5.034 6.560 1.00 98.06 245 VAL A O 1
ATOM 1796 N N . THR A 1 246 ? 11.812 -3.236 5.275 1.00 98.44 246 THR A N 1
ATOM 1797 C CA . THR A 1 246 ? 10.824 -2.405 5.979 1.00 98.44 246 THR A CA 1
ATOM 1798 C C . THR A 1 246 ? 9.393 -2.906 5.836 1.00 98.44 246 THR A C 1
ATOM 1800 O O . THR A 1 246 ? 8.636 -2.844 6.805 1.00 98.44 246 THR A O 1
ATOM 1803 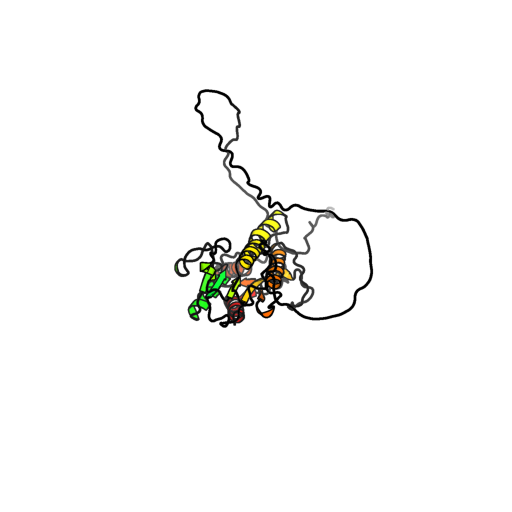N N . LYS A 1 247 ? 9.023 -3.459 4.673 1.00 98.44 247 LYS A N 1
ATOM 1804 C CA . LYS A 1 247 ? 7.715 -4.096 4.481 1.00 98.44 247 LYS A CA 1
ATOM 1805 C C . LYS A 1 247 ? 7.572 -5.331 5.360 1.00 98.44 247 LYS A C 1
ATOM 1807 O O . LYS A 1 247 ? 6.575 -5.434 6.065 1.00 98.44 247 LYS A O 1
ATOM 1812 N N . LEU A 1 248 ? 8.587 -6.194 5.424 1.00 98.44 248 LEU A N 1
ATOM 1813 C CA . LEU A 1 248 ? 8.564 -7.360 6.312 1.00 98.44 248 LEU A CA 1
ATOM 1814 C C . LEU A 1 248 ? 8.489 -6.959 7.796 1.00 98.44 248 LEU A C 1
ATOM 1816 O O . LEU A 1 248 ? 7.719 -7.540 8.560 1.00 98.44 248 LEU A O 1
ATOM 1820 N N . MET A 1 249 ? 9.228 -5.925 8.212 1.00 98.44 249 MET A N 1
ATOM 1821 C CA . MET A 1 249 ? 9.117 -5.370 9.567 1.00 98.44 249 MET A CA 1
ATOM 1822 C C . MET A 1 249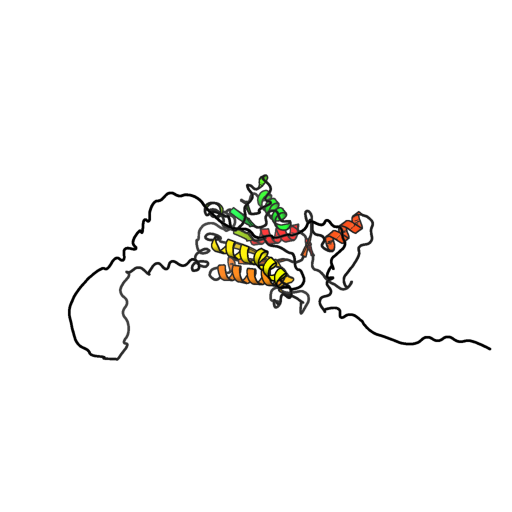 ? 7.696 -4.875 9.859 1.00 98.44 249 MET A C 1
ATOM 1824 O O . MET A 1 249 ? 7.147 -5.177 10.919 1.00 98.44 249 MET A O 1
ATOM 1828 N N . ALA A 1 250 ? 7.082 -4.153 8.919 1.00 97.94 250 ALA A N 1
ATOM 1829 C CA . ALA A 1 250 ? 5.710 -3.684 9.051 1.00 97.94 250 ALA A CA 1
ATOM 1830 C C . ALA A 1 250 ? 4.704 -4.849 9.122 1.00 97.94 250 ALA A C 1
ATOM 1832 O O . ALA A 1 250 ? 3.808 -4.790 9.964 1.00 97.94 250 ALA A O 1
ATOM 1833 N N . GLU A 1 251 ? 4.891 -5.940 8.357 1.00 97.56 251 GLU A N 1
ATOM 1834 C CA . GLU A 1 251 ? 4.080 -7.165 8.483 1.00 97.56 251 GLU A CA 1
ATOM 1835 C C . GLU A 1 251 ? 4.103 -7.712 9.916 1.00 97.56 251 GLU A C 1
ATOM 1837 O O . GLU A 1 251 ? 3.055 -8.035 10.481 1.00 97.56 251 GLU A O 1
ATOM 1842 N N . HIS A 1 252 ? 5.289 -7.799 10.525 1.00 97.19 252 HIS A N 1
ATOM 1843 C CA . HIS A 1 252 ? 5.421 -8.269 11.901 1.00 97.19 252 HIS A CA 1
ATOM 1844 C C . HIS A 1 252 ? 4.732 -7.333 12.895 1.00 97.19 252 HIS A C 1
ATOM 1846 O O . HIS A 1 252 ? 4.030 -7.816 13.783 1.00 97.19 252 HIS A O 1
ATOM 1852 N N . LEU A 1 253 ? 4.874 -6.015 12.727 1.00 95.69 253 LEU A N 1
ATOM 1853 C CA . LEU A 1 253 ? 4.231 -5.029 13.597 1.00 95.69 253 LEU A CA 1
ATOM 1854 C C . LEU A 1 253 ? 2.702 -5.132 13.547 1.00 95.69 253 LEU A C 1
ATOM 1856 O O . LEU A 1 253 ? 2.067 -5.201 14.601 1.00 95.69 253 LEU A O 1
ATOM 1860 N N . VAL A 1 254 ? 2.106 -5.188 12.350 1.00 94.62 254 VAL A N 1
ATOM 1861 C CA . VAL A 1 254 ? 0.641 -5.272 12.218 1.00 94.62 254 VAL A CA 1
ATOM 1862 C C . VAL A 1 254 ? 0.108 -6.614 12.723 1.00 94.62 254 VAL A C 1
ATOM 1864 O O . VAL A 1 254 ? -0.898 -6.644 13.428 1.00 94.62 254 VAL A O 1
ATOM 1867 N N . ARG A 1 255 ? 0.807 -7.728 12.467 1.00 93.31 255 ARG A N 1
ATOM 1868 C CA . ARG A 1 255 ? 0.407 -9.048 12.988 1.00 93.31 255 ARG A CA 1
ATOM 1869 C C . ARG A 1 255 ? 0.530 -9.123 14.508 1.00 93.31 255 ARG A C 1
ATOM 1871 O O . ARG A 1 255 ? -0.360 -9.656 15.163 1.00 93.31 255 ARG A O 1
ATOM 1878 N N . GLN A 1 256 ? 1.598 -8.565 15.080 1.00 90.88 256 GLN A N 1
ATOM 1879 C CA . GLN A 1 256 ? 1.780 -8.507 16.530 1.00 90.88 256 GLN A CA 1
ATOM 1880 C C . GLN A 1 256 ? 0.699 -7.647 17.191 1.00 90.88 256 GLN A C 1
ATOM 1882 O O . GLN A 1 256 ? 0.181 -8.018 18.245 1.00 90.88 256 GLN A O 1
ATOM 1887 N N . ALA A 1 257 ? 0.337 -6.525 16.567 1.00 86.06 257 ALA A N 1
ATOM 1888 C CA . ALA A 1 257 ? -0.752 -5.676 17.027 1.00 86.06 257 ALA A CA 1
ATOM 1889 C C . ALA A 1 257 ? -2.079 -6.444 17.141 1.00 86.06 257 ALA A C 1
ATOM 1891 O O . ALA A 1 257 ? -2.826 -6.246 18.097 1.00 86.06 257 ALA A O 1
ATOM 1892 N N . ALA A 1 258 ? -2.325 -7.376 16.222 1.00 83.56 258 ALA A N 1
ATOM 1893 C CA . ALA A 1 258 ? -3.528 -8.197 16.189 1.00 83.56 258 ALA A CA 1
ATOM 1894 C C . ALA A 1 258 ? -3.349 -9.622 16.724 1.00 83.56 258 ALA A C 1
ATOM 1896 O O . ALA A 1 258 ? -4.149 -10.498 16.409 1.00 83.56 258 ALA A O 1
ATOM 1897 N N . ALA A 1 259 ? -2.342 -9.883 17.562 1.00 78.94 259 ALA A N 1
ATOM 1898 C CA . ALA A 1 259 ? -2.065 -11.239 18.042 1.00 78.94 259 ALA A CA 1
ATOM 1899 C C . ALA A 1 259 ? -3.259 -11.900 18.768 1.00 78.94 259 ALA A C 1
ATOM 1901 O O . ALA A 1 259 ? -3.380 -13.123 18.759 1.00 78.94 259 ALA A O 1
ATOM 1902 N N . SER A 1 260 ? -4.147 -11.111 19.386 1.00 73.69 260 SER A N 1
ATOM 1903 C CA . SER A 1 260 ? -5.378 -11.599 20.029 1.00 73.69 260 SER A CA 1
ATOM 1904 C C . SER A 1 260 ? -6.551 -11.812 19.064 1.00 73.69 260 SER A C 1
ATOM 1906 O O . SER A 1 260 ? -7.516 -12.474 19.440 1.00 73.69 260 SER A O 1
ATOM 1908 N N . LEU A 1 261 ? -6.486 -11.257 17.850 1.00 76.38 261 LEU A N 1
ATOM 1909 C CA . LEU A 1 261 ? -7.518 -11.324 16.813 1.00 76.38 261 LEU A CA 1
ATOM 1910 C C . LEU A 1 261 ? -6.861 -11.448 15.425 1.00 76.38 261 LEU A C 1
ATOM 1912 O O . LEU A 1 261 ? -6.866 -10.485 14.663 1.00 76.38 261 LEU A O 1
ATOM 1916 N N . PRO A 1 262 ? -6.283 -12.613 15.076 1.00 71.50 262 PRO A N 1
ATOM 1917 C CA . PRO A 1 262 ? -5.507 -12.773 13.843 1.00 71.50 262 PRO A CA 1
ATOM 1918 C C . PRO A 1 262 ? -6.283 -12.413 12.565 1.00 71.50 262 PRO A C 1
ATOM 1920 O O . PRO A 1 262 ? -5.717 -11.806 11.660 1.00 71.50 262 PRO A O 1
ATOM 1923 N N . ASP A 1 263 ? -7.590 -12.693 12.532 1.00 80.12 263 ASP A N 1
ATOM 1924 C CA . ASP A 1 263 ? -8.483 -12.407 11.392 1.00 80.12 263 ASP A CA 1
ATOM 1925 C C . ASP A 1 263 ? -8.779 -10.903 11.197 1.00 80.12 263 ASP A C 1
ATOM 1927 O O . ASP A 1 263 ? -9.429 -10.490 10.228 1.00 80.12 263 ASP A O 1
ATOM 1931 N N . ALA A 1 264 ? -8.305 -10.063 12.123 1.00 86.75 264 A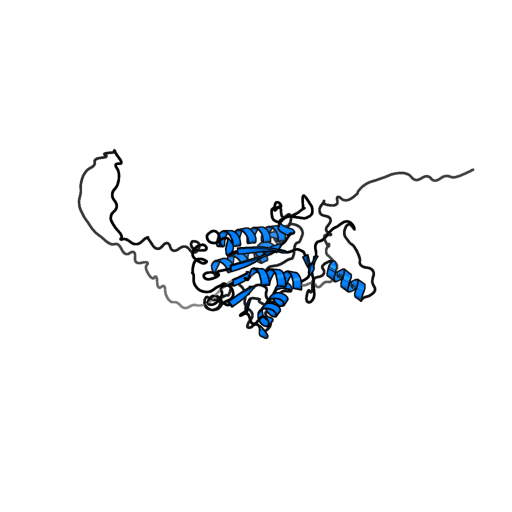LA A N 1
ATOM 1932 C CA . ALA A 1 264 ? -8.361 -8.611 12.021 1.00 86.75 264 ALA A CA 1
ATOM 1933 C C . ALA A 1 264 ? -7.258 -8.042 11.118 1.00 86.75 264 ALA A C 1
ATOM 1935 O O . ALA A 1 264 ? -7.297 -6.854 10.810 1.00 86.75 264 ALA A O 1
ATOM 1936 N N . VAL A 1 265 ? -6.263 -8.831 10.697 1.00 93.56 265 VAL A N 1
ATOM 1937 C CA . VAL A 1 265 ? -5.159 -8.339 9.862 1.00 93.56 265 VAL A CA 1
ATOM 1938 C C . VAL A 1 265 ? -5.074 -9.104 8.557 1.00 93.56 265 VAL A C 1
ATOM 1940 O O . VAL A 1 265 ? -4.885 -10.317 8.541 1.00 93.56 265 VAL A O 1
ATOM 1943 N N . VAL A 1 266 ? -5.112 -8.359 7.456 1.00 95.94 266 VAL A N 1
ATOM 1944 C CA . VAL A 1 266 ? -4.820 -8.875 6.120 1.00 95.94 266 VAL A CA 1
ATOM 1945 C C . VAL A 1 266 ? -3.560 -8.190 5.614 1.00 95.94 266 VAL A C 1
ATOM 1947 O O . VAL A 1 266 ? -3.452 -6.966 5.615 1.00 95.94 266 VAL A O 1
ATOM 1950 N N . VAL A 1 267 ? -2.587 -8.986 5.186 1.00 97.00 267 VAL A N 1
ATOM 1951 C CA . VAL A 1 267 ? -1.356 -8.496 4.563 1.00 97.00 267 VAL A CA 1
ATOM 1952 C C . VAL A 1 267 ? -1.397 -8.890 3.097 1.00 97.00 267 VAL A C 1
ATOM 1954 O O . VAL A 1 267 ? -1.414 -10.080 2.794 1.00 97.00 267 VAL A O 1
ATOM 1957 N N . LEU A 1 268 ? -1.384 -7.908 2.198 1.00 97.50 268 LEU A N 1
ATOM 1958 C CA . LEU A 1 268 ? -1.322 -8.155 0.759 1.00 97.50 268 LEU A CA 1
ATOM 1959 C C . LEU A 1 268 ? 0.102 -7.895 0.280 1.00 97.50 268 LEU A C 1
ATOM 1961 O O . LEU A 1 268 ? 0.564 -6.757 0.310 1.00 97.50 268 LEU A O 1
ATOM 1965 N N . ARG A 1 269 ? 0.805 -8.942 -0.160 1.00 97.38 269 ARG A N 1
ATOM 1966 C CA . ARG A 1 269 ? 2.136 -8.830 -0.774 1.00 97.38 269 ARG A CA 1
ATOM 1967 C C . ARG A 1 269 ? 1.971 -8.529 -2.256 1.00 97.38 269 ARG A C 1
ATOM 1969 O O . ARG A 1 269 ? 1.890 -9.435 -3.075 1.00 97.38 269 ARG A O 1
ATOM 1976 N N . LEU A 1 270 ? 1.863 -7.245 -2.579 1.00 96.06 270 LEU A N 1
ATOM 1977 C CA . LEU A 1 270 ? 1.575 -6.810 -3.941 1.00 96.06 270 LEU A CA 1
ATOM 1978 C C . LEU A 1 270 ? 2.799 -6.989 -4.846 1.00 96.06 270 LEU A C 1
ATOM 1980 O O . LEU A 1 270 ? 3.932 -6.693 -4.450 1.00 96.06 270 LEU A O 1
ATOM 1984 N N . ALA A 1 271 ? 2.550 -7.450 -6.072 1.00 93.25 271 ALA A N 1
ATOM 1985 C CA . ALA A 1 271 ? 3.514 -7.395 -7.162 1.00 93.25 271 ALA A CA 1
ATOM 1986 C C . ALA A 1 271 ? 3.683 -5.950 -7.668 1.00 93.25 271 ALA A C 1
ATOM 1988 O O . ALA A 1 271 ? 3.157 -4.994 -7.085 1.00 93.25 271 ALA A O 1
ATOM 1989 N N . GLN A 1 272 ? 4.435 -5.756 -8.752 1.00 91.00 272 GLN A N 1
ATOM 1990 C CA . GLN A 1 272 ? 4.655 -4.417 -9.286 1.00 91.00 272 GLN A CA 1
ATOM 1991 C C . GLN A 1 272 ? 3.358 -3.859 -9.885 1.00 91.00 272 GLN A C 1
ATOM 1993 O O . GLN A 1 272 ? 2.948 -4.240 -10.980 1.00 91.00 272 GLN A O 1
ATOM 1998 N N . VAL A 1 273 ? 2.729 -2.928 -9.162 1.00 92.69 273 VAL A N 1
ATOM 1999 C CA . VAL A 1 273 ? 1.493 -2.283 -9.612 1.00 92.69 273 VAL A CA 1
ATOM 2000 C C . VAL A 1 273 ? 1.778 -1.309 -10.757 1.00 92.69 273 VAL A C 1
ATOM 2002 O O . VAL A 1 273 ? 2.651 -0.439 -10.641 1.00 92.69 273 VAL A O 1
ATOM 2005 N N . TYR A 1 274 ? 1.017 -1.429 -11.845 1.00 92.25 274 TYR A N 1
ATOM 2006 C CA . TYR A 1 274 ? 1.040 -0.500 -12.973 1.00 92.25 274 TYR A CA 1
ATOM 2007 C C . TYR A 1 274 ? -0.370 -0.037 -13.361 1.00 92.25 274 TYR A C 1
ATOM 2009 O O . TYR A 1 274 ? -1.347 -0.734 -13.119 1.00 92.25 274 TYR A O 1
ATOM 2017 N N . GLY A 1 275 ? -0.483 1.144 -13.964 1.00 90.44 275 GLY A N 1
ATOM 2018 C CA . GLY A 1 275 ? -1.757 1.694 -14.425 1.00 90.44 275 GLY A CA 1
ATOM 2019 C C . GLY A 1 275 ? -1.738 3.221 -14.492 1.00 90.44 275 GLY A C 1
ATOM 2020 O O . GLY A 1 275 ? -0.696 3.839 -14.253 1.00 90.44 275 GLY A O 1
ATOM 2021 N N . PRO A 1 276 ? -2.874 3.859 -14.799 1.00 85.38 276 PRO A N 1
ATOM 2022 C CA . PRO A 1 276 ? -2.966 5.312 -14.906 1.00 85.38 276 PRO A CA 1
ATOM 2023 C C . PRO A 1 276 ? -2.510 6.055 -13.637 1.00 85.38 276 PRO A C 1
ATOM 2025 O O . PRO A 1 276 ? -2.496 5.511 -12.530 1.00 85.38 276 PRO A O 1
ATOM 2028 N N . GLY A 1 277 ? -2.120 7.323 -13.795 1.00 75.00 277 GLY A N 1
ATOM 2029 C CA . GLY A 1 277 ? -1.829 8.220 -12.668 1.00 75.00 277 GLY A CA 1
ATOM 2030 C C . GLY A 1 277 ? -0.497 7.987 -11.942 1.00 75.00 277 GLY A C 1
ATOM 2031 O O . GLY A 1 277 ? -0.252 8.622 -10.917 1.00 75.00 277 GLY A O 1
ATOM 2032 N N . SER A 1 278 ? 0.382 7.114 -12.446 1.00 72.06 278 SER A N 1
ATOM 2033 C CA . SER A 1 278 ? 1.745 6.986 -11.916 1.00 72.06 278 SER A CA 1
ATOM 2034 C C . SER A 1 278 ? 2.694 7.975 -12.587 1.00 72.06 278 SER A C 1
ATOM 2036 O O . SER A 1 278 ? 2.864 7.902 -13.801 1.00 72.06 278 SER A O 1
ATOM 2038 N N . PRO A 1 279 ? 3.440 8.796 -11.832 1.00 63.00 279 PRO A N 1
ATOM 2039 C CA . PRO A 1 279 ? 4.603 9.511 -12.364 1.00 63.00 279 PRO A CA 1
ATOM 2040 C C . PRO A 1 279 ? 5.842 8.595 -12.480 1.00 63.00 279 PRO A C 1
ATOM 2042 O O . PRO A 1 279 ? 6.979 9.059 -12.552 1.00 63.00 279 PRO A O 1
ATOM 2045 N N . SER A 1 280 ? 5.652 7.277 -12.376 1.00 65.75 280 SER A N 1
ATOM 2046 C CA . SER A 1 280 ? 6.713 6.317 -12.106 1.00 65.75 280 SER A CA 1
ATOM 2047 C C . SER A 1 280 ? 7.512 6.000 -13.365 1.00 65.75 280 SER A C 1
ATOM 2049 O O . SER A 1 280 ? 6.970 5.471 -14.321 1.00 65.75 280 SER A O 1
ATOM 2051 N N . LYS A 1 281 ? 8.833 6.185 -13.331 1.00 67.06 281 LYS A N 1
ATOM 2052 C CA . LYS A 1 281 ? 9.750 5.839 -14.438 1.00 67.06 281 LYS A CA 1
ATOM 2053 C C . LYS A 1 281 ? 10.122 4.348 -14.488 1.00 67.06 281 LYS A C 1
ATOM 2055 O O . LYS A 1 281 ? 11.219 3.987 -14.910 1.00 67.06 281 LYS A O 1
ATOM 2060 N N . LEU A 1 282 ? 9.244 3.476 -13.990 1.00 80.50 282 LEU A N 1
ATOM 2061 C CA . LEU A 1 282 ? 9.494 2.031 -14.011 1.00 80.50 282 LEU A CA 1
ATOM 2062 C C . LEU A 1 282 ? 9.432 1.518 -15.453 1.00 80.50 282 LEU A C 1
ATOM 2064 O O . LEU A 1 282 ? 8.809 2.150 -16.303 1.00 80.50 282 LEU A O 1
ATOM 2068 N N . ALA A 1 283 ? 10.064 0.370 -15.709 1.00 84.69 283 ALA A N 1
ATOM 2069 C CA . ALA A 1 283 ? 10.242 -0.174 -17.057 1.00 84.69 283 ALA A CA 1
ATOM 2070 C C . ALA A 1 283 ? 8.940 -0.193 -17.875 1.00 84.69 283 ALA A C 1
ATOM 2072 O O . ALA A 1 283 ? 8.930 0.310 -18.990 1.00 84.69 283 ALA A O 1
ATOM 2073 N N . MET A 1 284 ? 7.829 -0.649 -17.282 1.00 87.38 284 MET A N 1
ATOM 2074 C CA . MET A 1 284 ? 6.518 -0.680 -17.944 1.00 87.38 284 MET A CA 1
ATOM 2075 C C . MET A 1 284 ? 6.077 0.698 -18.465 1.00 87.38 284 MET A C 1
ATOM 2077 O O . MET A 1 284 ? 5.679 0.818 -19.617 1.00 87.38 284 MET A O 1
ATOM 2081 N N . TYR A 1 285 ? 6.195 1.752 -17.654 1.00 88.38 285 TYR A N 1
ATOM 2082 C CA . TYR A 1 285 ? 5.818 3.107 -18.074 1.00 88.38 285 TYR A CA 1
ATOM 2083 C C . TYR A 1 285 ? 6.749 3.645 -19.156 1.00 88.38 285 TYR A C 1
ATOM 2085 O O . TYR A 1 285 ? 6.279 4.209 -20.133 1.00 88.38 285 TYR A O 1
ATOM 2093 N N . ARG A 1 286 ? 8.059 3.389 -19.038 1.00 87.56 286 ARG A N 1
ATOM 2094 C CA . ARG A 1 286 ? 9.028 3.767 -20.077 1.00 87.56 286 ARG A CA 1
ATOM 2095 C C . ARG A 1 286 ? 8.723 3.085 -21.411 1.00 87.56 286 ARG A C 1
ATOM 2097 O O . ARG A 1 286 ? 8.789 3.732 -22.446 1.00 87.56 286 ARG A O 1
ATOM 2104 N N . PHE A 1 287 ? 8.360 1.802 -21.388 1.00 89.38 287 PHE A N 1
ATOM 2105 C CA . PHE A 1 287 ? 7.996 1.061 -22.597 1.00 89.38 287 PHE A CA 1
ATOM 2106 C C . PHE A 1 287 ? 6.720 1.605 -23.238 1.00 89.38 287 PHE A C 1
ATOM 2108 O O . PHE A 1 287 ? 6.662 1.719 -24.459 1.00 89.38 287 PHE A O 1
ATOM 2115 N N . ILE A 1 288 ? 5.727 1.981 -22.426 1.00 89.25 288 ILE A N 1
ATOM 2116 C CA . ILE A 1 288 ? 4.510 2.645 -22.906 1.00 89.25 288 ILE A CA 1
ATOM 2117 C C . ILE A 1 288 ? 4.861 3.999 -23.539 1.00 89.25 288 ILE A C 1
ATOM 2119 O O . ILE A 1 288 ? 4.436 4.266 -24.660 1.00 89.25 288 ILE A O 1
ATOM 2123 N N . ASP A 1 289 ? 5.676 4.821 -22.874 1.00 88.81 289 ASP A N 1
ATOM 2124 C CA . ASP A 1 289 ? 6.088 6.136 -23.379 1.00 88.81 289 ASP A CA 1
ATOM 2125 C C . ASP A 1 289 ? 6.880 6.037 -24.692 1.00 88.81 289 ASP A C 1
ATOM 2127 O O . ASP A 1 289 ? 6.670 6.832 -25.612 1.00 88.81 289 ASP A O 1
ATOM 2131 N N . ASP A 1 290 ? 7.788 5.064 -24.803 1.00 91.00 290 ASP A N 1
ATOM 2132 C CA . ASP A 1 290 ? 8.550 4.815 -26.028 1.00 91.00 290 ASP A CA 1
ATOM 2133 C C . ASP A 1 290 ? 7.638 4.338 -27.162 1.00 91.00 290 ASP A C 1
ATOM 2135 O O . ASP A 1 290 ? 7.696 4.903 -28.257 1.00 91.00 290 ASP A O 1
ATOM 2139 N N . ALA A 1 291 ? 6.729 3.395 -26.894 1.00 91.88 291 ALA A N 1
ATOM 2140 C CA . ALA A 1 291 ? 5.765 2.915 -27.882 1.00 91.88 291 ALA A CA 1
ATOM 2141 C C . ALA A 1 291 ? 4.837 4.036 -28.385 1.00 91.88 291 ALA A C 1
ATOM 2143 O O . ALA A 1 291 ? 4.645 4.179 -29.594 1.00 91.88 291 ALA A O 1
ATOM 2144 N N . LEU A 1 292 ? 4.311 4.872 -27.481 1.00 91.62 292 LEU A N 1
ATOM 2145 C CA . LEU A 1 292 ? 3.470 6.024 -27.830 1.00 91.62 292 LEU A CA 1
ATOM 2146 C C . LEU A 1 292 ? 4.225 7.073 -28.655 1.00 91.62 292 LEU A C 1
ATOM 2148 O O . LEU A 1 292 ? 3.628 7.748 -29.491 1.00 91.62 292 LEU A O 1
ATOM 2152 N N . ALA A 1 293 ? 5.534 7.200 -28.445 1.00 94.06 293 ALA A N 1
ATOM 2153 C CA . ALA A 1 293 ? 6.386 8.110 -29.197 1.00 94.06 293 ALA A CA 1
ATOM 2154 C C . ALA A 1 293 ? 7.004 7.489 -30.465 1.00 94.06 293 ALA A C 1
ATOM 2156 O O . ALA A 1 293 ? 7.824 8.140 -31.116 1.00 94.06 293 ALA A O 1
ATOM 2157 N N . GLY A 1 294 ? 6.659 6.243 -30.808 1.00 95.81 294 GLY A N 1
ATOM 2158 C CA . GLY A 1 294 ? 7.219 5.536 -31.963 1.00 95.81 294 GLY A CA 1
ATOM 2159 C C . GLY A 1 294 ? 8.713 5.208 -31.838 1.00 95.81 294 GLY A C 1
ATOM 2160 O O . GLY A 1 294 ? 9.385 5.028 -32.854 1.00 95.81 294 GLY A O 1
ATOM 2161 N N . ARG A 1 295 ? 9.251 5.153 -30.613 1.00 95.38 295 ARG A N 1
ATOM 2162 C CA . ARG A 1 295 ? 10.633 4.745 -30.326 1.00 95.38 295 ARG A CA 1
ATOM 2163 C C . ARG A 1 295 ? 10.679 3.266 -29.918 1.00 95.38 295 ARG A C 1
ATOM 2165 O O . ARG A 1 295 ? 9.754 2.785 -29.265 1.00 95.38 295 ARG A O 1
ATOM 2172 N N . PRO A 1 296 ? 11.744 2.526 -30.265 1.00 91.44 296 PRO A N 1
ATOM 2173 C CA . PRO A 1 296 ? 11.927 1.169 -29.766 1.00 91.44 296 PRO A CA 1
ATOM 2174 C C . PRO A 1 296 ? 12.181 1.187 -28.243 1.00 91.44 296 PRO A C 1
ATOM 2176 O O . PRO A 1 296 ? 12.993 1.996 -27.790 1.00 91.44 296 PRO A O 1
ATOM 2179 N N . PRO A 1 297 ? 11.542 0.305 -27.451 1.00 87.69 297 PRO A N 1
ATOM 2180 C CA . PRO A 1 297 ? 11.806 0.205 -26.018 1.00 87.69 297 PRO A CA 1
ATOM 2181 C C . PRO A 1 297 ? 13.246 -0.238 -25.724 1.00 87.69 297 PRO A C 1
ATOM 2183 O O . PRO A 1 297 ? 13.746 -1.188 -26.329 1.00 87.69 297 PRO A O 1
ATOM 2186 N N . THR A 1 298 ? 13.897 0.398 -24.748 1.00 83.56 298 THR A N 1
ATOM 2187 C CA . THR A 1 298 ? 15.259 0.029 -24.321 1.00 83.56 298 THR A CA 1
ATOM 2188 C C . THR A 1 298 ? 15.236 -0.897 -23.107 1.00 83.56 298 THR A C 1
ATOM 2190 O O . THR A 1 298 ? 14.867 -0.482 -22.006 1.00 83.56 298 THR A O 1
ATOM 2193 N N . LEU A 1 299 ? 15.708 -2.134 -23.280 1.00 83.62 299 LEU A N 1
ATOM 2194 C CA . LEU A 1 299 ? 15.963 -3.079 -22.190 1.00 83.62 299 LEU A CA 1
ATOM 2195 C C . LEU A 1 299 ? 17.373 -2.859 -21.624 1.00 83.62 299 LEU A C 1
ATOM 2197 O O . LEU A 1 299 ? 18.361 -3.010 -22.333 1.00 83.62 299 LEU A O 1
ATOM 2201 N N . THR A 1 300 ? 17.466 -2.500 -20.343 1.00 82.00 300 THR A N 1
ATOM 2202 C CA . THR A 1 300 ? 18.744 -2.303 -19.622 1.00 82.00 300 THR A CA 1
ATOM 2203 C C . THR A 1 300 ? 19.094 -3.472 -18.699 1.00 82.00 300 THR A C 1
ATOM 2205 O O . THR A 1 300 ? 19.996 -3.368 -17.875 1.00 82.00 300 THR A O 1
ATOM 2208 N N . VAL A 1 301 ? 18.321 -4.552 -18.775 1.00 81.56 301 VAL A N 1
ATOM 2209 C CA . VAL A 1 301 ? 18.420 -5.755 -17.943 1.00 81.56 301 VAL A CA 1
ATOM 2210 C C . VAL A 1 301 ? 18.349 -6.983 -18.848 1.00 81.56 301 VAL A C 1
ATOM 2212 O O . VAL A 1 301 ? 17.991 -6.859 -20.021 1.00 81.56 301 VAL A O 1
ATOM 2215 N N . SER A 1 302 ? 18.684 -8.154 -18.304 1.00 85.06 302 SER A N 1
ATOM 2216 C CA . SER A 1 302 ? 18.587 -9.432 -19.020 1.00 85.06 302 SER A CA 1
ATOM 2217 C C . SER A 1 302 ? 17.194 -9.605 -19.665 1.00 85.06 302 SER A C 1
ATOM 2219 O O . SER A 1 302 ? 16.183 -9.387 -18.987 1.00 85.06 302 SER A O 1
ATOM 2221 N N . PRO A 1 303 ? 17.117 -9.997 -20.953 1.00 82.88 303 PRO A N 1
ATOM 2222 C CA . PRO A 1 303 ? 15.855 -10.311 -21.632 1.00 82.88 303 PRO A CA 1
ATOM 2223 C C . PRO A 1 303 ? 15.060 -11.449 -20.979 1.00 82.88 303 PRO A C 1
ATOM 2225 O O . PRO A 1 303 ? 13.850 -11.552 -21.168 1.00 82.88 303 PRO A O 1
ATOM 2228 N N . GLU A 1 304 ? 15.733 -12.306 -20.216 1.00 85.00 304 GLU A N 1
ATOM 2229 C CA . GLU A 1 304 ? 15.152 -13.443 -19.509 1.00 85.00 304 GLU A CA 1
ATOM 2230 C C . GLU A 1 304 ? 14.493 -13.039 -18.182 1.00 85.00 304 GLU A C 1
ATOM 2232 O O . GLU A 1 304 ? 13.786 -13.855 -17.584 1.00 85.00 304 GLU A O 1
ATOM 2237 N N . LEU A 1 305 ? 14.695 -11.796 -17.717 1.00 83.75 305 LEU A N 1
ATOM 2238 C CA . LEU A 1 305 ? 14.109 -11.301 -16.476 1.00 83.75 305 LEU A CA 1
ATOM 2239 C C . LEU A 1 305 ? 12.579 -11.343 -16.547 1.00 83.75 305 LEU A C 1
ATOM 2241 O O . LEU A 1 305 ? 11.942 -10.621 -17.316 1.00 83.75 305 LEU A O 1
ATOM 2245 N N . ARG A 1 306 ? 11.984 -12.131 -15.654 1.00 84.75 306 ARG A N 1
ATOM 2246 C CA . ARG A 1 306 ? 10.536 -12.192 -15.463 1.00 84.75 306 ARG A CA 1
ATOM 2247 C C . ARG A 1 306 ? 10.114 -11.226 -14.361 1.00 84.75 306 ARG A C 1
ATOM 2249 O O . ARG A 1 306 ? 10.760 -11.104 -13.320 1.00 84.75 306 ARG A O 1
ATOM 2256 N N . ARG A 1 307 ? 9.016 -10.513 -14.598 1.00 85.75 307 ARG A N 1
ATOM 2257 C CA . ARG A 1 307 ? 8.375 -9.618 -13.631 1.00 85.75 307 ARG A CA 1
ATOM 2258 C C . ARG A 1 307 ? 6.883 -9.888 -13.644 1.00 85.75 307 ARG A C 1
ATOM 2260 O O . ARG A 1 307 ? 6.291 -9.972 -14.716 1.00 85.75 307 ARG A O 1
ATOM 2267 N N . ASP A 1 308 ? 6.306 -9.992 -12.455 1.00 89.25 308 ASP A N 1
ATOM 2268 C CA . ASP A 1 308 ? 4.861 -10.056 -12.297 1.00 89.25 308 ASP A CA 1
ATOM 2269 C C . ASP A 1 308 ? 4.298 -8.634 -12.180 1.00 89.25 308 ASP A C 1
ATOM 2271 O O . ASP A 1 308 ? 4.761 -7.826 -11.359 1.00 89.25 308 ASP A O 1
ATOM 2275 N N . TYR A 1 309 ? 3.344 -8.320 -13.050 1.00 91.50 309 TYR A N 1
ATOM 2276 C CA . TYR A 1 309 ? 2.730 -7.005 -13.170 1.00 91.50 309 TYR A CA 1
ATOM 2277 C C . TYR A 1 309 ? 1.270 -7.096 -12.758 1.00 91.50 309 TYR A C 1
ATOM 2279 O O . TYR A 1 309 ? 0.490 -7.828 -13.360 1.00 91.50 309 TYR A O 1
ATOM 2287 N N . LEU A 1 310 ? 0.892 -6.287 -11.774 1.00 94.19 310 LEU A N 1
ATOM 2288 C CA . LEU A 1 310 ? -0.476 -6.217 -11.282 1.00 94.19 310 LEU A CA 1
ATOM 2289 C C . LEU A 1 310 ? -1.124 -4.926 -11.780 1.00 94.19 310 LEU A C 1
ATOM 2291 O O . LEU A 1 310 ? -0.597 -3.839 -11.533 1.00 94.19 310 LEU A O 1
ATOM 2295 N N . HIS A 1 311 ? -2.250 -5.021 -12.486 1.00 95.25 311 HIS A N 1
ATOM 2296 C CA . HIS A 1 311 ? -2.957 -3.817 -12.911 1.00 95.25 311 HIS A CA 1
ATOM 2297 C C . HIS A 1 311 ? -3.519 -3.069 -11.691 1.00 95.25 311 HIS A C 1
ATOM 2299 O O . HIS A 1 311 ? -3.921 -3.673 -10.694 1.00 95.25 311 HIS A O 1
ATOM 2305 N N . LEU A 1 312 ? -3.539 -1.739 -11.762 1.00 95.38 312 LEU A N 1
ATOM 2306 C CA . LEU A 1 312 ? -3.977 -0.851 -10.687 1.00 95.38 312 LEU A CA 1
ATOM 2307 C C . LEU A 1 312 ? -5.391 -1.184 -10.203 1.00 95.38 312 LEU A C 1
ATOM 2309 O O . LEU A 1 312 ? -5.623 -1.255 -8.997 1.00 95.38 312 LEU A O 1
ATOM 2313 N N . ASP A 1 313 ? -6.305 -1.433 -11.137 1.00 95.31 313 ASP A N 1
ATOM 2314 C CA . ASP A 1 313 ? -7.697 -1.754 -10.815 1.00 95.31 313 ASP A CA 1
ATOM 2315 C C . ASP A 1 313 ? -7.820 -3.113 -10.115 1.00 95.31 313 ASP A C 1
ATOM 2317 O O . ASP A 1 313 ? -8.634 -3.263 -9.201 1.00 95.31 313 ASP A O 1
ATOM 2321 N N . ASP A 1 314 ? -6.974 -4.086 -10.467 1.00 97.19 314 ASP A N 1
ATOM 2322 C CA . ASP A 1 314 ? -6.940 -5.397 -9.812 1.00 97.19 314 ASP A CA 1
ATOM 2323 C C . ASP A 1 314 ? -6.374 -5.280 -8.393 1.00 97.19 314 ASP A C 1
ATOM 2325 O O . ASP A 1 314 ? -6.928 -5.843 -7.448 1.00 97.19 314 ASP A O 1
ATOM 2329 N N . ALA A 1 315 ? -5.321 -4.476 -8.206 1.00 97.06 315 ALA A N 1
ATOM 2330 C CA . ALA A 1 315 ? -4.774 -4.181 -6.883 1.00 97.06 315 ALA A CA 1
ATOM 2331 C C . ALA A 1 315 ? -5.803 -3.472 -5.985 1.00 97.06 315 ALA A C 1
ATOM 2333 O O . ALA A 1 315 ? -5.982 -3.849 -4.824 1.00 97.06 315 ALA A O 1
ATOM 2334 N N . ALA A 1 316 ? -6.512 -2.471 -6.518 1.00 97.12 316 ALA A N 1
ATOM 2335 C CA . ALA A 1 316 ? -7.587 -1.787 -5.805 1.00 97.12 316 ALA A CA 1
ATOM 2336 C C . ALA A 1 316 ? -8.757 -2.738 -5.498 1.00 97.12 316 ALA A C 1
ATOM 2338 O O . ALA A 1 316 ? -9.331 -2.669 -4.411 1.00 97.12 316 ALA A O 1
ATOM 2339 N N . SER A 1 317 ? -9.069 -3.667 -6.409 1.00 96.25 317 SER A N 1
ATOM 2340 C CA . SER A 1 317 ? -10.069 -4.721 -6.196 1.00 96.25 317 SER A CA 1
ATOM 2341 C C . SER A 1 317 ? -9.703 -5.660 -5.067 1.00 96.25 317 SER A C 1
ATOM 2343 O O . SER A 1 317 ? -10.523 -5.874 -4.178 1.00 96.25 317 SER A O 1
ATOM 2345 N N . ALA A 1 318 ? -8.471 -6.163 -5.053 1.00 97.00 318 ALA A N 1
ATOM 2346 C CA . ALA A 1 318 ? -7.997 -7.032 -3.986 1.00 97.00 318 ALA A CA 1
ATOM 2347 C C . ALA A 1 318 ? -8.069 -6.334 -2.616 1.00 97.00 318 ALA A C 1
ATOM 2349 O O . ALA A 1 318 ? -8.518 -6.933 -1.638 1.00 97.00 318 ALA A O 1
ATOM 2350 N N . LEU A 1 319 ? -7.695 -5.051 -2.549 1.00 97.38 319 LEU A N 1
ATOM 2351 C CA . LEU A 1 319 ? -7.798 -4.252 -1.325 1.00 97.38 319 LEU A CA 1
ATOM 2352 C C . LEU A 1 319 ? -9.248 -4.040 -0.882 1.00 97.38 319 LEU A C 1
ATOM 2354 O O . LEU A 1 319 ? -9.532 -4.177 0.305 1.00 97.38 319 LEU A O 1
ATOM 2358 N N . ALA A 1 320 ? -10.159 -3.731 -1.807 1.00 95.44 320 ALA A N 1
ATOM 2359 C CA . ALA A 1 320 ? -11.576 -3.559 -1.496 1.00 95.44 320 ALA A CA 1
ATOM 2360 C C . ALA A 1 320 ? -12.208 -4.867 -0.989 1.00 95.44 320 ALA A C 1
ATOM 2362 O O . ALA A 1 320 ? -12.896 -4.860 0.032 1.00 95.44 320 ALA A O 1
ATOM 2363 N N . CYS A 1 321 ? -11.908 -5.998 -1.638 1.00 94.50 321 CYS A N 1
ATOM 2364 C CA . CYS A 1 321 ? -12.355 -7.324 -1.205 1.00 94.50 321 CYS A CA 1
ATOM 2365 C C . CYS A 1 321 ? -11.822 -7.702 0.181 1.00 94.50 321 CYS A C 1
ATOM 2367 O O . CYS A 1 321 ? -12.519 -8.369 0.934 1.00 94.50 321 CYS A O 1
ATOM 2369 N N . ALA A 1 322 ? -10.619 -7.256 0.549 1.00 93.81 322 ALA A N 1
ATOM 2370 C CA . ALA A 1 322 ? -10.052 -7.533 1.865 1.00 93.81 322 ALA A CA 1
ATOM 2371 C C . ALA A 1 322 ? -10.773 -6.805 3.019 1.00 93.81 322 ALA A C 1
ATOM 2373 O O . ALA A 1 322 ? -10.518 -7.129 4.177 1.00 93.81 322 ALA A O 1
ATOM 2374 N N . ILE A 1 323 ? -11.636 -5.814 2.743 1.00 90.88 323 ILE A N 1
ATOM 2375 C CA . ILE A 1 323 ? -12.364 -5.045 3.773 1.00 90.88 323 ILE A CA 1
ATOM 2376 C C . ILE A 1 323 ? -13.497 -5.870 4.392 1.00 90.88 323 ILE A C 1
ATOM 2378 O O . ILE A 1 323 ? -13.717 -5.781 5.606 1.00 90.88 323 ILE A O 1
ATOM 2382 N N . THR A 1 324 ? -14.186 -6.672 3.583 1.00 71.00 324 THR A N 1
ATOM 2383 C CA . THR A 1 324 ? -15.318 -7.530 3.974 1.00 71.00 324 THR A CA 1
ATOM 2384 C C . THR A 1 324 ? -14.829 -8.866 4.515 1.00 71.00 324 THR A C 1
ATOM 2386 O O . THR A 1 324 ? -15.109 -9.164 5.701 1.00 71.00 324 THR A O 1
#

Sequence (324 aa):
MTTSTAGAVMGAEVGDVDDAGIPVDMASSDEGDSGRHRRHDQRPRPGAGRRRSLVARRRRSCLLTSDSAGGSKKTQIIPRTKSTRVGATAGSPRCPCALRDVACVLASRAMPPDEGTIMVTGAAGQLGRALVERLVAEGRAVLAVDPACPPAWGPPRTIERLSEDDWRDVTCVVHLAGDKTDPAPSPAAAEQALAANVMPTMALLASARRVRRIIHASSISVYGTPRAEPIAEDHPTAPERPYGVTKLMAEHLVRQAAASLPDAVVVLRLAQVYGPGSPSKLAMYRFIDDALAGRPPTLTVSPELRRDYLHLDDAASALACAIT

Radius of gyration: 31.31 Å; chains: 1; bounding box: 80×75×120 Å

Foldseek 3Di:
DDDDDDDDDDDDDDDDDPPPFDDDDDDDDDDDDDDDDDDDDDDDDDDDDDDDDDDDDDDDDDDDDDDDDDDDDDDDDDDDDDDDDDDDDDDDDDDPDLPPPLQVQQPDDDDALQVFEEEEEVLVPLLNVLLVVVCVVVVGHYQYEAQPDDPVNPHHHALLGDDLVSLVGHAEYEYPFFDPDWDADDPVQLVRRCVRQVVSLVSNSSNNRNYNAYEYEAAPLQLPDFPDPPDDPPRDGDHNTNNSVSSVNSVCVQCVSCVNPNLRYHYDHDFAEDDPPDPDPDQVVQCVVCVVVVHHRDDSGDPPDDGDYDYSNNSSVVSVVSSD